Protein 4P4U (pdb70)

Foldseek 3Di:
DADLVQPLLVVLLVVLVVLVLCLQFPGQAAEEEEAPPLCVQLLVCLQQQAHADVAEKEKEFETADPDDQDKWKWKDWDPDIDTAPDRHCHRVVVVVRCVVVHLHDHTYIYMYIYHNNHFRAIHIYADHADDADDDPRPGVSNVSSLVSVCSRLLDPSYQYEYGHELQDDPVPIPSVVSNCVSVVVLARYEYEYEDPVPHDPPCLVVSVCQQVCNPPHHPLGYAYWYGDDPVCVVVVPRSVVRQVVGVVCLCPDPRNVVCVVVLRYGSVSVSVSNSVSSSVSSVVCLVPVLVSLVVSLVVLVVVLCVLPCVVSVVVNVVSVSSSVSSVVSNVSSVPPSD

Nearest PDB structures (foldseek):
  4p4u-assembly1_A-2  TM=1.003E+00  e=1.185E-66  Homo sapiens
  4p4t-assembly1_A-2  TM=9.890E-01  e=1.400E-58  Homo sapiens
  5gtm-assembly1_A  TM=9.794E-01  e=3.851E-42  Homo sapiens
  4p4s-assembly1_A  TM=9.378E-01  e=1.393E-42  Homo sapiens
  4p4s-assembly1_B  TM=7.504E-01  e=2.387E-48  Homo sapiens

Organism: Homo sapiens (NCBI:txid9606)

Solvent-accessible surface area: 16688 Å² total; per-residue (Å²): 111,45,75,104,185,28,0,23,19,2,41,0,4,8,32,0,14,78,46,39,3,18,121,22,6,21,2,2,4,1,0,1,0,0,38,117,87,4,17,17,41,12,2,4,5,12,3,1,29,3,36,8,7,217,112,5,0,15,2,1,29,0,32,89,5,76,93,83,85,119,52,117,3,55,0,32,12,106,134,109,116,47,98,9,88,68,39,94,51,0,53,90,12,1,42,88,0,33,119,55,27,80,101,30,21,78,77,47,1,24,0,33,0,6,4,142,119,5,18,7,0,7,1,1,10,0,10,22,4,20,163,108,35,110,77,154,72,49,99,65,14,12,144,70,9,39,55,0,0,67,83,11,0,110,60,124,19,2,0,1,2,0,2,1,21,10,82,60,64,9,89,101,8,27,0,9,56,2,1,84,115,32,4,87,121,3,64,24,2,0,0,0,7,5,68,2,72,109,17,100,184,70,54,16,90,111,7,8,56,11,0,88,37,124,91,50,120,2,145,34,7,0,5,0,0,29,17,14,31,116,114,27,55,108,99,152,29,61,21,82,81,9,66,89,113,2,99,95,44,0,60,113,28,117,76,0,105,69,0,44,114,81,45,61,1,12,5,65,37,0,12,131,50,0,28,66,22,6,45,70,12,1,51,139,5,44,104,88,0,117,94,38,2,120,119,18,59,101,110,0,46,118,50,14,90,164,72,44,135,115,106,62,54,56,98,80,99,108,13,112,74,55,17,57,82,1,28,93,0,119,156,49,24,87,113,66,94,94

CATH classification: 3.40.50.300

Radius of gyration: 20.65 Å; Cα contacts (8 Å, |Δi|>4): 601; chains: 1; bounding box: 46×50×63 Å

Structure (mmCIF, N/CA/C/O backbone):
data_4P4U
#
_entry.id   4P4U
#
_cell.length_a   46.330
_cell.length_b   77.000
_cell.length_c   205.950
_cell.angle_alpha   90.00
_cell.angle_beta   90.00
_cell.angle_gamma   90.00
#
_symmetry.space_group_name_H-M   'I 21 21 21'
#
loop_
_entity.id
_entity.type
_entity.pdbx_description
1 polymer 'Interferon-induced GTP-binding protein Mx1'
2 non-polymer 'SULFATE ION'
3 water water
#
loop_
_atom_site.group_PDB
_atom_site.id
_atom_site.type_symbol
_atom_site.label_atom_id
_atom_site.label_alt_id
_atom_site.label_comp_id
_atom_site.label_asym_id
_atom_site.label_entity_id
_atom_site.label_seq_id
_atom_site.pdbx_PDB_ins_code
_atom_site.Cartn_x
_atom_site.Cartn_y
_atom_site.Cartn_z
_atom_site.occupancy
_atom_site.B_iso_or_equiv
_atom_site.auth_seq_id
_atom_site.auth_comp_id
_atom_site.auth_asym_id
_atom_site.auth_atom_id
_atom_site.pdbx_PDB_model_num
ATOM 1 N N . GLN A 1 8 ? 12.324 -22.038 88.350 1.00 84.84 44 GLN A N 1
ATOM 2 C CA . GLN A 1 8 ? 12.976 -21.169 87.331 1.00 85.55 44 GLN A CA 1
ATOM 3 C C . GLN A 1 8 ? 12.037 -19.996 86.958 1.00 81.36 44 GLN A C 1
ATOM 4 O O . GLN A 1 8 ? 12.028 -18.970 87.647 1.00 77.24 44 GLN A O 1
ATOM 10 N N . TYR A 1 9 ? 11.254 -20.168 85.888 1.00 79.69 45 TYR A N 1
ATOM 11 C CA . TYR A 1 9 ? 10.204 -19.231 85.464 1.00 75.59 45 TYR A CA 1
ATOM 12 C C . TYR A 1 9 ? 8.882 -19.971 85.319 1.00 73.75 45 TYR A C 1
ATOM 13 O O . TYR A 1 9 ? 8.848 -21.205 85.325 1.00 73.64 45 TYR A O 1
ATOM 22 N N . GLU A 1 10 ? 7.795 -19.218 85.164 1.00 70.57 46 GLU A N 1
ATOM 23 C CA . GLU A 1 10 ? 6.510 -19.823 84.830 1.00 69.38 46 GLU A CA 1
ATOM 24 C C . GLU A 1 10 ? 6.500 -20.117 83.325 1.00 65.89 46 GLU A C 1
ATOM 25 O O . GLU A 1 10 ? 6.406 -19.200 82.499 1.00 61.58 46 GLU A O 1
ATOM 31 N N . GLU A 1 11 ? 6.630 -21.401 82.982 1.00 64.93 47 GLU A N 1
ATOM 32 C CA . GLU A 1 11 ? 6.736 -21.824 81.579 1.00 63.22 47 GLU A CA 1
ATOM 33 C C . GLU A 1 11 ? 5.396 -21.895 80.843 1.00 61.47 47 GLU A C 1
ATOM 34 O O . GLU A 1 11 ? 5.322 -22.403 79.724 1.00 63.01 47 GLU A O 1
ATOM 40 N N . LYS A 1 12 ? 4.342 -21.393 81.481 1.00 58.59 48 LYS A N 1
ATOM 41 C CA . LYS A 1 12 ? 3.068 -21.174 80.807 1.00 56.24 48 LYS A CA 1
ATOM 42 C C . LYS A 1 12 ? 3.049 -19.780 80.190 1.00 51.87 48 LYS A C 1
ATOM 43 O O . LYS A 1 12 ? 2.482 -19.574 79.118 1.00 52.50 48 LYS A O 1
ATOM 49 N N . VAL A 1 13 ? 3.689 -18.829 80.862 1.00 47.26 49 VAL A N 1
ATOM 50 C CA . VAL A 1 13 ? 3.709 -17.442 80.397 1.00 42.82 49 VAL A CA 1
ATOM 51 C C . VAL A 1 13 ? 4.969 -17.113 79.573 1.00 38.89 49 VAL A C 1
ATOM 52 O O . VAL A 1 13 ? 4.869 -16.453 78.543 1.00 38.98 49 VAL A O 1
ATOM 56 N N . ARG A 1 14 ? 6.136 -17.602 79.992 1.00 35.43 50 ARG A N 1
ATOM 57 C CA . ARG A 1 14 ? 7.389 -17.198 79.345 1.00 32.05 50 ARG A CA 1
ATOM 58 C C . ARG A 1 14 ? 7.487 -17.490 77.843 1.00 29.42 50 ARG A C 1
ATOM 59 O O . ARG A 1 14 ? 7.971 -16.651 77.128 1.00 28.19 50 ARG A O 1
ATOM 67 N N . PRO A 1 15 ? 7.071 -18.691 77.374 1.00 29.36 51 PRO A N 1
ATOM 68 C CA . PRO A 1 15 ? 7.423 -19.028 75.986 1.00 28.31 51 PRO A CA 1
ATOM 69 C C . PRO A 1 15 ? 6.986 -18.022 74.919 1.00 25.89 51 PRO A C 1
ATOM 70 O O . PRO A 1 15 ? 7.786 -17.714 74.024 1.00 24.69 51 PRO A O 1
ATOM 74 N N . CYS A 1 16 ? 5.767 -17.494 75.012 1.00 24.87 52 CYS A N 1
ATOM 75 C CA A CYS A 1 16 ? 5.267 -16.473 74.083 0.50 23.75 52 CYS A CA 1
ATOM 76 C CA B CYS A 1 16 ? 5.371 -16.540 73.996 0.50 23.71 52 CYS A CA 1
ATOM 77 C C . CYS A 1 16 ? 6.041 -15.174 74.179 1.00 22.23 52 CYS A C 1
ATOM 78 O O . CYS A 1 16 ? 6.331 -14.515 73.174 1.00 20.58 52 CYS A O 1
ATOM 83 N N . ILE A 1 17 ? 6.324 -14.777 75.427 1.00 21.55 53 ILE A N 1
ATOM 84 C CA . ILE A 1 17 ? 7.049 -13.527 75.657 1.00 20.52 53 ILE A CA 1
ATOM 85 C C . ILE A 1 17 ? 8.471 -13.675 75.135 1.00 20.63 53 ILE A C 1
ATOM 86 O O . ILE A 1 17 ? 8.966 -12.800 74.450 1.00 20.12 53 ILE A O 1
ATOM 91 N N . ASP A 1 18 ? 9.113 -14.798 75.468 1.00 21.77 54 ASP A N 1
ATOM 92 C CA . ASP A 1 18 ? 10.463 -15.086 75.017 1.00 21.68 54 ASP A CA 1
ATOM 93 C C . ASP A 1 18 ? 10.554 -15.135 73.514 1.00 20.85 54 ASP A C 1
ATOM 94 O O . ASP A 1 18 ? 11.531 -14.668 72.962 1.00 20.62 54 ASP A O 1
ATOM 99 N N . LEU A 1 19 ? 9.542 -15.701 72.852 1.00 20.57 55 LEU A N 1
ATOM 100 C CA . LEU A 1 19 ? 9.541 -15.752 71.389 1.00 20.04 55 LEU A CA 1
ATOM 101 C C . LEU A 1 19 ? 9.664 -14.359 70.783 1.00 18.70 55 LEU A C 1
ATOM 102 O O . LEU A 1 19 ? 10.540 -14.123 69.964 1.00 18.35 55 LEU A O 1
ATOM 107 N N . ILE A 1 20 ? 8.789 -13.434 71.181 1.00 17.64 56 ILE A N 1
ATOM 108 C CA . ILE A 1 20 ? 8.850 -12.082 70.628 1.00 16.44 56 ILE A CA 1
ATOM 109 C C . ILE A 1 20 ? 10.167 -11.349 70.996 1.00 16.72 56 ILE A C 1
ATOM 110 O O . ILE A 1 20 ? 10.785 -10.699 70.145 1.00 16.68 56 ILE A O 1
ATOM 115 N N . ASP A 1 21 ? 10.570 -11.431 72.264 1.00 17.34 57 ASP A N 1
ATOM 116 C CA . ASP A 1 21 ? 11.904 -10.972 72.679 1.00 17.94 57 ASP A CA 1
ATOM 117 C C . ASP A 1 21 ? 13.013 -11.489 71.760 1.00 18.70 57 ASP A C 1
ATOM 118 O O . ASP A 1 21 ? 13.870 -10.715 71.343 1.00 18.46 57 ASP A O 1
ATOM 123 N N . SER A 1 22 ? 13.030 -12.797 71.481 1.00 19.75 58 SER A N 1
ATOM 124 C CA A SER A 1 22 ? 14.083 -13.360 70.631 0.50 20.80 58 SER A CA 1
ATOM 125 C CA B SER A 1 22 ? 14.062 -13.385 70.629 0.50 20.78 58 SER A CA 1
ATOM 126 C C . SER A 1 22 ? 13.952 -12.851 69.208 1.00 20.40 58 SER A C 1
ATOM 127 O O . SER A 1 22 ? 14.970 -12.581 68.545 1.00 20.94 58 SER A O 1
ATOM 132 N N . LEU A 1 23 ? 12.720 -12.678 68.740 1.00 19.57 59 LEU A N 1
ATOM 133 C CA . LEU A 1 23 ? 12.562 -12.128 67.387 1.00 19.26 59 LEU A CA 1
ATOM 134 C C . LEU A 1 23 ? 13.082 -10.693 67.328 1.00 18.84 59 LEU A C 1
ATOM 135 O O . LEU A 1 23 ? 13.796 -10.344 66.399 1.00 19.46 59 LEU A O 1
ATOM 140 N N . ARG A 1 24 ? 12.756 -9.882 68.335 1.00 18.40 60 ARG A N 1
ATOM 141 C CA . ARG A 1 24 ? 13.246 -8.516 68.399 1.00 18.69 60 ARG A CA 1
ATOM 142 C C . ARG A 1 24 ? 14.783 -8.534 68.507 1.00 19.61 60 ARG A C 1
ATOM 143 O O . ARG A 1 24 ? 15.461 -7.699 67.905 1.00 20.59 60 ARG A O 1
ATOM 151 N N . ALA A 1 25 ? 15.335 -9.506 69.232 1.00 20.13 61 ALA A N 1
ATOM 152 C CA . ALA A 1 25 ? 16.787 -9.584 69.374 1.00 21.45 61 ALA A CA 1
ATOM 153 C C . ALA A 1 25 ? 17.467 -9.926 68.043 1.00 22.06 61 ALA A C 1
ATOM 154 O O . ALA A 1 25 ? 18.622 -9.601 67.840 1.00 22.48 61 ALA A O 1
ATOM 156 N N . LEU A 1 26 ? 16.732 -10.532 67.114 1.00 22.38 62 LEU A N 1
ATOM 157 C CA . LEU A 1 26 ? 17.284 -10.816 65.783 1.00 23.91 62 LEU A CA 1
ATOM 158 C C . LEU A 1 26 ? 17.488 -9.568 64.929 1.00 24.01 62 LEU A C 1
ATOM 159 O O . LEU A 1 26 ? 18.269 -9.595 63.983 1.00 25.92 62 LEU A O 1
ATOM 164 N N . GLY A 1 27 ? 16.774 -8.494 65.235 1.00 23.33 63 GLY A N 1
ATOM 165 C CA . GLY A 1 27 ? 16.834 -7.286 64.417 1.00 23.36 63 GLY A CA 1
ATOM 166 C C . GLY A 1 27 ? 15.797 -7.231 63.295 1.00 23.51 63 GLY A C 1
ATOM 167 O O . GLY A 1 27 ? 15.884 -6.392 62.398 1.00 23.19 63 GLY A O 1
ATOM 168 N N . VAL A 1 28 ? 14.810 -8.124 63.342 1.00 23.18 64 VAL A N 1
ATOM 169 C CA . VAL A 1 28 ? 13.830 -8.210 62.268 1.00 23.40 64 VAL A CA 1
ATOM 170 C C . VAL A 1 28 ? 12.726 -7.160 62.373 1.00 22.54 64 VAL A C 1
ATOM 171 O O . VAL A 1 28 ? 11.965 -6.997 61.441 1.00 21.76 64 VAL A O 1
ATOM 175 N N . GLU A 1 29 ? 12.642 -6.453 63.500 1.00 22.28 65 GLU A N 1
ATOM 176 C CA . GLU A 1 29 ? 11.489 -5.584 63.711 1.00 22.97 65 GLU A CA 1
ATOM 177 C C . GLU A 1 29 ? 11.354 -4.443 62.687 1.00 24.72 65 GLU A C 1
ATOM 178 O O . GLU A 1 29 ? 10.234 -4.056 62.352 1.00 24.42 65 GLU A O 1
ATOM 184 N N . GLN A 1 30 ? 12.465 -3.933 62.138 1.00 27.45 66 GLN A N 1
ATOM 185 C CA . GLN A 1 30 ? 12.335 -2.856 61.133 1.00 29.33 66 GLN A CA 1
ATOM 186 C C . GLN A 1 30 ? 11.522 -3.332 59.951 1.00 29.32 66 GLN A C 1
ATOM 187 O O . GLN A 1 30 ? 10.894 -2.532 59.252 1.00 30.47 66 GLN A O 1
ATOM 193 N N . ASP A 1 31 ? 11.525 -4.648 59.746 1.00 28.32 67 ASP A N 1
ATOM 194 C CA . ASP A 1 31 ? 10.865 -5.251 58.601 1.00 27.66 67 ASP A CA 1
ATOM 195 C C . ASP A 1 31 ? 9.595 -6.009 58.929 1.00 25.96 67 ASP A C 1
ATOM 196 O O . ASP A 1 31 ? 8.794 -6.248 58.039 1.00 27.68 67 ASP A O 1
ATOM 201 N N . LEU A 1 32 ? 9.419 -6.404 60.187 1.00 23.36 68 LEU A N 1
ATOM 202 C CA . LEU A 1 32 ? 8.338 -7.285 60.577 1.00 21.98 68 LEU A CA 1
ATOM 203 C C . LEU A 1 32 ? 7.737 -6.785 61.885 1.00 20.51 68 LEU A C 1
ATOM 204 O O . LEU A 1 32 ? 8.444 -6.751 62.892 1.00 19.78 68 LEU A O 1
ATOM 209 N N . ALA A 1 33 ? 6.451 -6.405 61.879 1.00 19.22 69 ALA A N 1
ATOM 210 C CA . ALA A 1 33 ? 5.804 -5.940 63.105 1.00 18.54 69 ALA A CA 1
ATOM 211 C C . ALA A 1 33 ? 5.791 -7.043 64.177 1.00 18.15 69 ALA A C 1
ATOM 212 O O . ALA A 1 33 ? 5.467 -8.194 63.870 1.00 18.92 69 ALA A O 1
ATOM 214 N N . LEU A 1 34 ? 6.133 -6.690 65.418 1.00 17.11 70 LEU A N 1
ATOM 215 C CA . LEU A 1 34 ? 6.154 -7.645 66.522 1.00 16.78 70 LEU A CA 1
ATOM 216 C C . LEU A 1 34 ? 5.292 -7.127 67.655 1.00 16.28 70 LEU A C 1
ATOM 217 O O . LEU A 1 34 ? 5.325 -5.932 67.940 1.00 15.83 70 LEU A O 1
ATOM 222 N N . PRO A 1 35 ? 4.554 -8.028 68.333 1.00 16.76 71 PRO A N 1
ATOM 223 C CA . PRO A 1 35 ? 3.787 -7.569 69.497 1.00 16.79 71 PRO A CA 1
ATOM 224 C C . PRO A 1 35 ? 4.680 -6.716 70.392 1.00 16.46 71 PRO A C 1
ATOM 225 O O . PRO A 1 35 ? 5.827 -7.105 70.671 1.00 16.32 71 PRO A O 1
ATOM 229 N N . ALA A 1 36 ? 4.144 -5.561 70.807 1.00 16.28 72 ALA A N 1
ATOM 230 C CA . ALA A 1 36 ? 4.848 -4.595 71.663 1.00 15.85 72 ALA A CA 1
ATOM 231 C C . ALA A 1 36 ? 3.855 -3.820 72.522 1.00 15.74 72 ALA A C 1
ATOM 232 O O . ALA A 1 36 ? 2.728 -3.544 72.090 1.00 16.18 72 ALA A O 1
ATOM 234 N N . ILE A 1 37 ? 4.291 -3.470 73.732 1.00 15.29 73 ILE A N 1
ATOM 235 C CA . ILE A 1 37 ? 3.660 -2.413 74.509 1.00 14.86 73 ILE A CA 1
ATOM 236 C C . ILE A 1 37 ? 4.700 -1.270 74.560 1.00 14.80 73 ILE A C 1
ATOM 237 O O . ILE A 1 37 ? 5.776 -1.414 75.195 1.00 14.76 73 ILE A O 1
ATOM 242 N N . ALA A 1 38 ? 4.370 -0.164 73.898 1.00 14.42 74 ALA A N 1
ATOM 243 C CA . ALA A 1 38 ? 5.219 1.034 73.824 1.00 14.48 74 ALA A CA 1
ATOM 244 C C . ALA A 1 38 ? 4.732 2.015 74.870 1.00 14.73 74 ALA A C 1
ATOM 245 O O . ALA A 1 38 ? 3.537 2.328 74.892 1.00 14.69 74 ALA A O 1
ATOM 247 N N . VAL A 1 39 ? 5.654 2.512 75.709 1.00 14.97 75 VAL A N 1
ATOM 248 C CA . VAL A 1 39 ? 5.308 3.436 76.778 1.00 14.48 75 VAL A CA 1
ATOM 249 C C . VAL A 1 39 ? 5.578 4.843 76.281 1.00 14.72 75 VAL A C 1
ATOM 250 O O . VAL A 1 39 ? 6.716 5.198 75.952 1.00 14.38 75 VAL A O 1
ATOM 254 N N . ILE A 1 40 ? 4.530 5.660 76.240 1.00 14.69 76 ILE A N 1
ATOM 255 C CA . ILE A 1 40 ? 4.694 7.003 75.737 1.00 15.55 76 ILE A CA 1
ATOM 256 C C . ILE A 1 40 ? 4.060 8.008 76.679 1.00 16.12 76 ILE A C 1
ATOM 257 O O . ILE A 1 40 ? 3.105 7.697 77.404 1.00 16.44 76 ILE A O 1
ATOM 262 N N . GLY A 1 41 ? 4.605 9.211 76.683 1.00 16.84 77 GLY A N 1
ATOM 263 C CA . GLY A 1 41 ? 4.071 10.280 77.511 1.00 17.10 77 GLY A CA 1
ATOM 264 C C . GLY A 1 41 ? 4.685 11.592 77.124 1.00 17.83 77 GLY A C 1
ATOM 265 O O . GLY A 1 41 ? 5.767 11.623 76.549 1.00 18.58 77 GLY A O 1
ATOM 266 N N . ASP A 1 42 ? 4.007 12.683 77.453 1.00 18.46 78 ASP A N 1
ATOM 267 C CA . ASP A 1 42 ? 4.592 13.997 77.298 1.00 19.67 78 ASP A CA 1
ATOM 268 C C . ASP A 1 42 ? 5.725 14.110 78.321 1.00 20.08 78 ASP A C 1
ATOM 269 O O . ASP A 1 42 ? 5.745 13.383 79.290 1.00 19.35 78 ASP A O 1
ATOM 274 N N . GLN A 1 43 ? 6.688 14.990 78.084 1.00 21.49 79 GLN A N 1
ATOM 275 C CA . GLN A 1 43 ? 7.772 15.209 79.030 1.00 23.04 79 GLN A CA 1
ATOM 276 C C . GLN A 1 43 ? 7.222 15.477 80.437 1.00 22.75 79 GLN A C 1
ATOM 277 O O . GLN A 1 43 ? 6.219 16.197 80.598 1.00 22.46 79 GLN A O 1
ATOM 283 N N . SER A 1 44 ? 7.886 14.901 81.444 1.00 22.39 80 SER A N 1
ATOM 284 C CA . SER A 1 44 ? 7.519 15.038 82.849 1.00 22.76 80 SER A CA 1
ATOM 285 C C . SER A 1 44 ? 6.203 14.345 83.181 1.00 21.75 80 SER A C 1
ATOM 286 O O . SER A 1 44 ? 5.522 14.739 84.123 1.00 22.36 80 SER A O 1
ATOM 289 N N . SER A 1 45 ? 5.869 13.288 82.436 1.00 20.31 81 SER A N 1
ATOM 290 C CA . SER A 1 45 ? 4.645 12.525 82.704 1.00 19.64 81 SER A CA 1
ATOM 291 C C . SER A 1 45 ? 4.716 11.670 83.981 1.00 19.06 81 SER A C 1
ATOM 292 O O . SER A 1 45 ? 3.676 11.240 84.492 1.00 18.67 81 SER A O 1
ATOM 295 N N . GLY A 1 46 ? 5.942 11.418 84.446 1.00 19.21 82 GLY A N 1
ATOM 296 C CA . GLY A 1 46 ? 6.223 10.470 85.518 1.00 18.95 82 GLY A CA 1
ATOM 297 C C . GLY A 1 46 ? 6.364 9.031 85.023 1.00 18.40 82 GLY A C 1
ATOM 298 O O . GLY A 1 46 ? 6.436 8.105 85.811 1.00 17.66 82 GLY A O 1
ATOM 299 N N . LYS A 1 47 ? 6.428 8.810 83.710 1.00 17.58 83 LYS A N 1
ATOM 300 C CA . LYS A 1 47 ? 6.576 7.418 83.266 1.00 17.26 83 LYS A CA 1
ATOM 301 C C . LYS A 1 47 ? 7.876 6.777 83.691 1.00 17.35 83 LYS A C 1
ATOM 302 O O . LYS A 1 47 ? 7.904 5.584 83.876 1.00 17.18 83 LYS A O 1
ATOM 308 N N . SER A 1 48 ? 8.956 7.544 83.812 1.00 18.00 84 SER A N 1
ATOM 309 C CA . SER A 1 48 ? 10.191 6.932 84.272 1.00 19.63 84 SER A CA 1
ATOM 310 C C . SER A 1 48 ? 10.024 6.320 85.699 1.00 19.11 84 SER A C 1
ATOM 311 O O . SER A 1 48 ? 10.499 5.205 85.975 1.00 19.23 84 SER A O 1
ATOM 314 N N . SER A 1 49 ? 9.321 7.034 86.572 1.00 19.01 85 SER A N 1
ATOM 315 C CA A SER A 1 49 ? 9.070 6.517 87.915 0.50 19.45 85 SER A CA 1
ATOM 316 C CA B SER A 1 49 ? 9.005 6.552 87.924 0.50 19.63 85 SER A CA 1
ATOM 317 C C . SER A 1 49 ? 8.182 5.258 87.872 1.00 19.06 85 SER A C 1
ATOM 318 O O . SER A 1 49 ? 8.411 4.302 88.636 1.00 19.76 85 SER A O 1
ATOM 323 N N . VAL A 1 50 ? 7.224 5.218 86.950 1.00 18.38 86 VAL A N 1
ATOM 324 C CA . VAL A 1 50 ? 6.429 4.009 86.734 1.00 18.27 86 VAL A CA 1
ATOM 325 C C . VAL A 1 50 ? 7.306 2.816 86.302 1.00 18.34 86 VAL A C 1
ATOM 326 O O . VAL A 1 50 ? 7.131 1.704 86.776 1.00 18.53 86 VAL A O 1
ATOM 330 N N . LEU A 1 51 ? 8.250 3.064 85.393 1.00 18.43 87 LEU A N 1
ATOM 331 C CA . LEU A 1 51 ? 9.183 2.032 84.956 1.00 18.97 87 LEU A CA 1
ATOM 332 C C . LEU A 1 51 ? 10.072 1.562 86.081 1.00 19.27 87 LEU A C 1
ATOM 333 O O . LEU A 1 51 ? 10.348 0.384 86.180 1.00 19.83 87 LEU A O 1
ATOM 338 N N . GLU A 1 52 ? 10.546 2.481 86.916 1.00 19.58 88 GLU A N 1
ATOM 339 C CA . GLU A 1 52 ? 11.319 2.066 88.106 1.00 20.39 88 GLU A CA 1
ATOM 340 C C . GLU A 1 52 ? 10.481 1.186 89.041 1.00 20.31 88 GLU A C 1
ATOM 341 O O . GLU A 1 52 ? 10.958 0.162 89.561 1.00 20.62 88 GLU A O 1
ATOM 347 N N . ALA A 1 53 ? 9.223 1.573 89.232 1.00 19.43 89 ALA A N 1
ATOM 348 C CA . ALA A 1 53 ? 8.344 0.838 90.154 1.00 19.66 89 ALA A CA 1
ATOM 349 C C . ALA A 1 53 ? 8.082 -0.580 89.639 1.00 19.10 89 ALA A C 1
ATOM 350 O O . ALA A 1 53 ? 8.152 -1.547 90.397 1.00 19.38 89 ALA A O 1
ATOM 352 N N . LEU A 1 54 ? 7.814 -0.702 88.339 1.00 17.90 90 LEU A N 1
ATOM 353 C CA . LEU A 1 54 ? 7.574 -2.011 87.716 1.00 17.73 90 LEU A CA 1
ATOM 354 C C . LEU A 1 54 ? 8.797 -2.904 87.722 1.00 18.46 90 LEU A C 1
ATOM 355 O O . LEU A 1 54 ? 8.658 -4.101 87.946 1.00 19.25 90 LEU A O 1
ATOM 360 N N . SER A 1 55 ? 9.986 -2.320 87.500 1.00 18.21 91 SER A N 1
ATOM 361 C CA . SER A 1 55 ? 11.241 -3.068 87.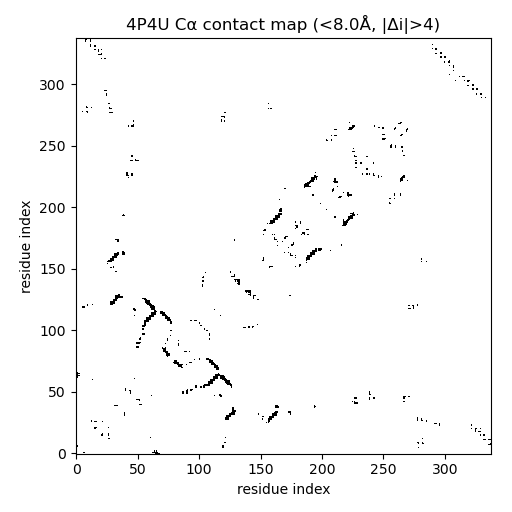395 1.00 18.98 91 SER A CA 1
ATOM 362 C C . SER A 1 55 ? 11.888 -3.235 88.757 1.00 20.47 91 SER A C 1
ATOM 363 O O . SER A 1 55 ? 12.775 -4.085 88.929 1.00 21.43 91 SER A O 1
ATOM 366 N N . GLY A 1 56 ? 11.462 -2.402 89.707 1.00 20.67 92 GLY A N 1
ATOM 367 C CA . GLY A 1 56 ? 11.986 -2.432 91.082 1.00 22.34 92 GLY A CA 1
ATOM 368 C C . GLY A 1 56 ? 13.392 -1.846 91.195 1.00 23.32 92 GLY A C 1
ATOM 369 O O . GLY A 1 56 ? 14.001 -1.950 92.221 1.00 24.26 92 GLY A O 1
ATOM 370 N N . VAL A 1 57 ? 13.913 -1.220 90.137 1.00 22.96 93 VAL A N 1
ATOM 371 C CA . VAL A 1 57 ? 15.250 -0.621 90.212 1.00 24.08 93 VAL A CA 1
ATOM 372 C C . VAL A 1 57 ? 15.223 0.853 89.793 1.00 24.04 93 VAL A C 1
ATOM 373 O O . VAL A 1 57 ? 14.357 1.278 89.023 1.00 23.19 93 VAL A O 1
ATOM 377 N N . ALA A 1 58 ? 16.187 1.629 90.271 1.00 25.42 94 ALA A N 1
ATOM 378 C CA . ALA A 1 58 ? 16.312 3.018 89.839 1.00 26.12 94 ALA A CA 1
ATOM 379 C C . ALA A 1 58 ? 16.842 3.101 88.392 1.00 26.46 94 ALA A C 1
ATOM 380 O O . ALA A 1 58 ? 17.720 2.331 87.998 1.00 26.66 94 ALA A O 1
ATOM 382 N N . LEU A 1 59 ? 16.292 4.033 87.622 1.00 26.62 95 LEU A N 1
ATOM 383 C CA . LEU A 1 59 ? 16.640 4.225 86.204 1.00 28.29 95 LEU A CA 1
ATOM 384 C C . LEU A 1 59 ? 16.986 5.692 85.957 1.00 32.31 95 LEU A C 1
ATOM 385 O O . LEU A 1 59 ? 16.608 6.559 86.746 1.00 31.84 95 LEU A O 1
ATOM 390 N N . PRO A 1 60 ? 17.724 5.982 84.868 1.00 37.31 96 PRO A N 1
ATOM 391 C CA . PRO A 1 60 ? 17.847 7.376 84.425 1.00 42.16 96 PRO A CA 1
ATOM 392 C C . PRO A 1 60 ? 16.483 7.880 83.904 1.00 45.00 96 PRO A C 1
ATOM 393 O O . PRO A 1 60 ? 15.801 7.118 83.209 1.00 45.00 96 PRO A O 1
ATOM 397 N N . ARG A 1 61 ? 16.054 9.118 84.195 1.00 49.04 97 ARG A N 1
ATOM 398 C CA . ARG A 1 61 ? 16.758 10.162 84.945 1.00 53.55 97 ARG A CA 1
ATOM 399 C C . ARG A 1 61 ? 15.965 11.463 84.789 1.00 56.24 97 ARG A C 1
ATOM 400 O O . ARG A 1 61 ? 16.279 12.300 83.928 1.00 57.86 97 ARG A O 1
ATOM 408 N N . ARG A 1 68 ? 18.112 10.708 73.797 1.00 41.17 104 ARG A N 1
ATOM 409 C CA . ARG A 1 68 ? 17.507 9.491 74.303 1.00 42.13 104 ARG A CA 1
ATOM 410 C C . ARG A 1 68 ? 17.075 8.480 73.215 1.00 39.56 104 ARG A C 1
ATOM 411 O O . ARG A 1 68 ? 17.171 8.756 71.989 1.00 40.02 104 ARG A O 1
ATOM 419 N N . CYS A 1 69 ? 16.633 7.300 73.673 1.00 33.74 105 CYS A N 1
ATOM 420 C CA . CYS A 1 69 ? 16.402 6.173 72.788 1.00 29.88 105 CYS A CA 1
ATOM 421 C C . CYS A 1 69 ? 15.585 5.079 73.448 1.00 25.71 105 CYS A C 1
ATOM 422 O O . CYS A 1 69 ? 15.482 5.033 74.683 1.00 25.00 105 CYS A O 1
ATOM 425 N N . PRO A 1 70 ? 15.035 4.174 72.627 1.00 22.53 106 PRO A N 1
ATOM 426 C CA . PRO A 1 70 ? 14.177 3.109 73.106 1.00 20.86 106 PRO A CA 1
ATOM 427 C C . PRO A 1 70 ? 14.865 2.206 74.117 1.00 20.35 106 PRO A C 1
ATOM 428 O O . PRO A 1 70 ? 15.968 1.719 73.849 1.00 20.78 106 PRO A O 1
ATOM 432 N N . LEU A 1 71 ? 14.197 2.000 75.253 1.00 19.46 107 LEU A N 1
ATOM 433 C CA . LEU A 1 71 ? 14.651 1.074 76.274 1.00 19.29 107 LEU A CA 1
ATOM 434 C C . LEU A 1 71 ? 13.704 -0.108 76.244 1.00 18.30 107 LEU A C 1
ATOM 435 O O . LEU A 1 71 ? 12.508 0.049 76.533 1.00 17.77 107 LEU A O 1
ATOM 440 N N . VAL A 1 72 ? 14.225 -1.270 75.862 1.00 18.49 108 VAL A N 1
ATOM 441 C CA . VAL A 1 72 ? 13.471 -2.525 75.918 1.00 18.40 108 VAL A CA 1
ATOM 442 C C . VAL A 1 72 ? 13.655 -3.090 77.321 1.00 19.44 108 VAL A C 1
ATOM 443 O O . VAL A 1 72 ? 14.755 -3.508 77.709 1.00 20.93 108 VAL A O 1
ATOM 447 N N . LEU A 1 73 ? 12.592 -3.064 78.108 1.00 19.30 109 LEU A N 1
ATOM 448 C CA . LEU A 1 73 ? 12.678 -3.565 79.452 1.00 19.79 109 LEU A CA 1
ATOM 449 C C . LEU A 1 73 ? 12.089 -4.978 79.472 1.00 19.79 109 LEU A C 1
ATOM 450 O O . LEU A 1 73 ? 10.873 -5.130 79.328 1.00 19.34 109 LEU A O 1
ATOM 455 N N . LYS A 1 74 ? 12.964 -5.989 79.581 1.00 20.67 110 LYS A N 1
ATOM 456 C CA . LYS A 1 74 ? 12.560 -7.415 79.627 1.00 21.78 110 LYS A CA 1
ATOM 457 C C . LYS A 1 74 ? 12.561 -7.843 81.088 1.00 21.64 110 LYS A C 1
ATOM 458 O O . LYS A 1 74 ? 13.623 -8.047 81.661 1.00 21.98 110 LYS A O 1
ATOM 464 N N . LEU A 1 75 ? 11.386 -7.964 81.689 1.00 21.18 111 LEU A N 1
ATOM 465 C CA . LEU A 1 75 ? 11.298 -8.354 83.085 1.00 22.07 111 LEU A CA 1
ATOM 466 C C . LEU A 1 75 ? 10.862 -9.815 83.182 1.00 23.54 111 LEU A C 1
ATOM 467 O O . LEU A 1 75 ? 9.931 -10.236 82.489 1.00 23.07 111 LEU A O 1
ATOM 472 N N . LYS A 1 76 ? 11.524 -10.564 84.051 1.00 25.44 112 LYS A N 1
ATOM 473 C CA . LYS A 1 76 ? 11.325 -12.001 84.190 1.00 27.66 112 LYS A CA 1
ATOM 474 C C . LYS A 1 76 ? 11.107 -12.374 85.655 1.00 29.70 112 LYS A C 1
ATOM 475 O O . LYS A 1 76 ? 12.030 -12.252 86.469 1.00 30.19 112 LYS A O 1
ATOM 481 N N . LYS A 1 77 ? 9.902 -12.839 85.978 1.00 30.78 113 LYS A N 1
ATOM 482 C CA . LYS A 1 77 ? 9.539 -13.230 87.351 1.00 34.30 113 LYS A CA 1
ATOM 483 C C . LYS A 1 77 ? 10.225 -14.531 87.802 1.00 37.07 113 LYS A C 1
ATOM 484 O O . LYS A 1 77 ? 9.941 -15.613 87.288 1.00 37.51 113 LYS A O 1
ATOM 490 N N . LEU A 1 78 ? 11.121 -14.419 88.776 1.00 40.22 114 LEU A N 1
ATOM 491 C CA . LEU A 1 78 ? 11.720 -15.606 89.392 1.00 44.69 114 LEU A CA 1
ATOM 492 C C . LEU A 1 78 ? 10.781 -16.241 90.410 1.00 47.90 114 LEU A C 1
ATOM 493 O O . LEU A 1 78 ? 10.286 -15.575 91.327 1.00 47.57 114 LEU A O 1
ATOM 498 N N . VAL A 1 79 ? 10.548 -17.536 90.226 1.00 52.40 115 VAL A N 1
ATOM 499 C CA . VAL A 1 79 ? 9.716 -18.326 91.135 1.00 58.58 115 VAL A CA 1
ATOM 500 C C . VAL A 1 79 ? 10.592 -19.348 91.882 1.00 64.91 115 VAL A C 1
ATOM 501 O O . VAL A 1 79 ? 10.139 -20.432 92.259 1.00 67.32 115 VAL A O 1
ATOM 505 N N . ASN A 1 80 ? 11.854 -18.985 92.104 1.00 69.71 116 ASN A N 1
ATOM 506 C CA . ASN A 1 80 ? 12.870 -19.985 92.392 1.00 75.81 116 ASN A CA 1
ATOM 507 C C . ASN A 1 80 ? 14.087 -19.485 93.168 1.00 80.62 116 ASN A C 1
ATOM 508 O O . ASN A 1 80 ? 14.144 -19.612 94.398 1.00 82.88 116 ASN A O 1
ATOM 513 N N . GLU A 1 81 ? 15.052 -18.924 92.437 1.00 82.80 117 GLU A N 1
ATOM 514 C CA . GLU A 1 81 ? 16.402 -18.668 92.959 1.00 85.94 117 GLU A CA 1
ATOM 515 C C . GLU A 1 81 ? 16.443 -17.661 94.104 1.00 85.21 117 GLU A C 1
ATOM 516 O O . GLU A 1 81 ? 17.235 -17.819 95.044 1.00 86.78 117 GLU A O 1
ATOM 522 N N . ASP A 1 82 ? 15.580 -16.643 94.017 1.00 81.53 118 ASP A N 1
ATOM 523 C CA . ASP A 1 82 ? 15.605 -15.477 94.912 1.00 78.15 118 ASP A CA 1
ATOM 524 C C . ASP A 1 82 ? 16.725 -14.505 94.512 1.00 73.55 118 ASP A C 1
ATOM 525 O O . ASP A 1 82 ? 16.782 -13.368 95.001 1.00 74.14 118 ASP A O 1
ATOM 530 N N . LYS A 1 83 ? 17.603 -14.961 93.617 1.00 66.24 119 LYS A N 1
ATOM 531 C CA . LYS A 1 83 ? 18.856 -14.276 93.330 1.00 60.34 119 LYS A CA 1
ATOM 532 C C . LYS A 1 83 ? 18.712 -13.307 92.148 1.00 53.05 119 LYS A C 1
ATOM 533 O O . LYS A 1 83 ? 18.781 -13.715 90.986 1.00 52.50 119 LYS A O 1
ATOM 539 N N . TRP A 1 84 ? 18.503 -12.029 92.469 1.00 47.28 120 TRP A N 1
ATOM 540 C CA . TRP A 1 84 ? 18.396 -10.952 91.481 1.00 42.44 120 TRP A CA 1
ATOM 541 C C . TRP A 1 84 ? 19.493 -11.059 90.412 1.00 42.03 120 TRP A C 1
ATOM 542 O O . TRP A 1 84 ? 20.657 -11.279 90.734 1.00 42.23 120 TRP A O 1
ATOM 553 N N . ARG A 1 85 ? 19.102 -10.922 89.146 1.00 39.96 121 ARG A N 1
ATOM 554 C CA . ARG A 1 85 ? 20.028 -10.927 88.007 1.00 40.45 121 ARG A CA 1
ATOM 555 C C . ARG A 1 85 ? 19.698 -9.779 87.052 1.00 37.05 121 ARG A C 1
ATOM 556 O O . ARG A 1 85 ? 18.520 -9.440 86.879 1.00 34.41 121 ARG A O 1
ATOM 564 N N . GLY A 1 86 ? 20.727 -9.187 86.446 1.00 35.83 122 GLY A N 1
ATOM 565 C CA . GLY A 1 86 ? 20.532 -8.082 85.504 1.00 34.58 122 GLY A CA 1
ATOM 566 C C . GLY A 1 86 ? 21.505 -8.119 84.342 1.00 34.79 122 GLY A C 1
ATOM 567 O O . GLY A 1 86 ? 22.655 -8.556 84.488 1.00 36.05 122 GLY A O 1
ATOM 568 N N . LYS A 1 87 ? 21.053 -7.652 83.185 1.00 33.11 123 LYS A N 1
ATOM 569 C CA . LYS A 1 87 ? 21.885 -7.636 81.988 1.00 33.88 123 LYS A CA 1
ATOM 570 C C . LYS A 1 87 ? 21.475 -6.474 81.073 1.00 31.82 123 LYS A C 1
ATOM 571 O O . LYS A 1 87 ? 20.278 -6.228 80.872 1.00 29.13 123 LYS A O 1
ATOM 577 N N . VAL A 1 88 ? 22.471 -5.756 80.547 1.00 31.46 124 VAL A N 1
ATOM 578 C CA . VAL A 1 88 ? 22.230 -4.679 79.592 1.00 30.33 124 VAL A CA 1
ATOM 579 C C . VAL A 1 88 ? 22.987 -4.941 78.289 1.00 30.50 124 VAL A C 1
ATOM 580 O O . VAL A 1 88 ? 24.198 -5.194 78.305 1.00 31.62 124 VAL A O 1
ATOM 584 N N . SER A 1 89 ? 22.257 -4.852 77.178 1.00 28.94 125 SER A N 1
ATOM 585 C CA . SER A 1 89 ? 22.769 -5.148 75.842 1.00 29.69 125 SER A CA 1
ATOM 586 C C . SER A 1 89 ? 22.483 -3.986 74.898 1.00 28.42 125 SER A C 1
ATOM 587 O O . SER A 1 89 ? 21.390 -3.406 74.898 1.00 26.82 125 SER A O 1
ATOM 590 N N . TYR A 1 90 ? 23.477 -3.640 74.104 1.00 29.61 126 TYR A N 1
ATOM 591 C CA . TYR A 1 90 ? 23.374 -2.552 73.151 1.00 30.14 126 TYR A CA 1
ATOM 592 C C . TYR A 1 90 ? 24.484 -2.736 72.156 1.00 32.73 126 TYR A C 1
ATOM 593 O O . TYR A 1 90 ? 25.627 -3.029 72.540 1.00 34.41 126 TYR A O 1
ATOM 602 N N . GLN A 1 91 ? 24.152 -2.567 70.879 1.00 34.37 127 GLN A N 1
ATOM 603 C CA . GLN A 1 91 ? 25.117 -2.799 69.808 1.00 36.43 127 GLN A CA 1
ATOM 604 C C . GLN A 1 91 ? 25.771 -4.161 69.990 1.00 37.50 127 GLN A C 1
ATOM 605 O O . GLN A 1 91 ? 25.082 -5.170 70.085 1.00 36.57 127 GLN A O 1
ATOM 611 N N . ASP A 1 92 ? 27.096 -4.191 70.055 1.00 41.50 128 ASP A N 1
ATOM 612 C CA . ASP A 1 92 ? 27.816 -5.434 70.251 1.00 43.50 128 ASP A CA 1
ATOM 613 C C . ASP A 1 92 ? 28.198 -5.663 71.717 1.00 44.57 128 ASP A C 1
ATOM 614 O O . ASP A 1 92 ? 28.988 -6.554 72.023 1.00 46.96 128 ASP A O 1
ATOM 619 N N . TYR A 1 93 ? 27.651 -4.858 72.623 1.00 42.84 129 TYR A N 1
ATOM 620 C CA . TYR A 1 93 ? 27.985 -4.998 74.047 1.00 42.60 129 TYR A CA 1
ATOM 621 C C . TYR A 1 93 ? 26.950 -5.853 74.756 1.00 40.64 129 TYR A C 1
ATOM 622 O O . TYR A 1 93 ? 25.781 -5.895 74.376 1.00 37.99 129 TYR A O 1
ATOM 631 N N . GLU A 1 94 ? 27.409 -6.551 75.784 1.00 41.42 130 GLU A N 1
ATOM 632 C CA . GLU A 1 94 ? 26.540 -7.259 76.695 1.00 41.51 130 GLU A CA 1
ATOM 633 C C . GLU A 1 94 ? 27.191 -7.217 78.079 1.00 42.14 130 GLU A C 1
ATOM 634 O O . GLU A 1 94 ? 28.261 -7.788 78.290 1.00 43.60 130 GLU A O 1
ATOM 640 N N . ILE A 1 95 ? 26.556 -6.508 79.001 1.00 39.79 131 ILE A N 1
ATOM 641 C CA . ILE A 1 95 ? 27.085 -6.346 80.341 1.00 40.74 131 ILE A CA 1
ATOM 642 C C . ILE A 1 95 ? 26.201 -7.007 81.404 1.00 40.27 131 ILE A C 1
ATOM 643 O O . ILE A 1 95 ? 24.995 -6.741 81.491 1.00 36.21 131 ILE A O 1
ATOM 648 N N . GLU A 1 96 ? 26.824 -7.862 82.211 1.00 42.06 132 GLU A N 1
ATOM 649 C CA . GLU A 1 96 ? 26.188 -8.401 83.408 1.00 43.46 132 GLU A CA 1
ATOM 650 C C . GLU A 1 96 ? 26.210 -7.342 84.496 1.00 42.96 132 GLU A C 1
ATOM 651 O O . GLU A 1 96 ? 27.259 -6.775 84.802 1.00 43.83 132 GLU A O 1
ATOM 657 N N . ILE A 1 97 ? 25.045 -7.076 85.071 1.00 41.11 133 ILE A N 1
ATOM 658 C CA . ILE A 1 97 ? 24.910 -6.077 86.127 1.00 41.39 133 ILE A CA 1
ATOM 659 C C . ILE A 1 97 ? 25.053 -6.790 87.470 1.00 43.75 133 ILE A C 1
ATOM 660 O O . ILE A 1 97 ? 24.359 -7.771 87.718 1.00 43.78 133 ILE A O 1
ATOM 665 N N . SER A 1 98 ? 25.962 -6.305 88.320 1.00 46.40 134 SER A N 1
ATOM 666 C CA . SER A 1 98 ? 26.185 -6.884 89.653 1.00 48.86 134 SER A CA 1
ATOM 667 C C . SER A 1 98 ? 24.893 -7.027 90.464 1.00 48.12 134 SER A C 1
ATOM 668 O O . SER A 1 98 ? 24.492 -8.137 90.833 1.00 49.78 134 SER A O 1
ATOM 671 N N . ASP A 1 99 ? 24.253 -5.890 90.730 1.00 45.11 135 ASP A N 1
ATOM 672 C CA . ASP A 1 99 ? 23.078 -5.825 91.584 1.00 42.86 135 ASP A CA 1
ATOM 673 C C . ASP A 1 99 ? 22.219 -4.641 91.177 1.00 39.56 135 ASP A C 1
ATOM 674 O O . ASP A 1 99 ? 22.630 -3.817 90.340 1.00 37.76 135 ASP A O 1
ATOM 679 N N . ALA A 1 100 ? 21.029 -4.580 91.770 1.00 36.91 136 ALA A N 1
ATOM 680 C CA . ALA A 1 100 ? 19.990 -3.625 91.404 1.00 34.71 136 ALA A CA 1
ATOM 681 C C . ALA A 1 100 ? 20.478 -2.178 91.337 1.00 33.94 136 ALA A C 1
ATOM 682 O O . ALA A 1 100 ? 20.059 -1.429 90.460 1.00 32.77 136 ALA A O 1
ATOM 684 N N . SER A 1 101 ? 21.351 -1.803 92.270 1.00 34.95 137 SER A N 1
ATOM 685 C CA . SER A 1 101 ? 21.823 -0.428 92.412 1.00 34.62 137 SER A CA 1
ATOM 686 C C . SER A 1 101 ? 22.718 0.027 91.254 1.00 34.08 137 SER A C 1
ATOM 687 O O . SER A 1 101 ? 23.005 1.212 91.130 1.00 33.78 137 SER A O 1
ATOM 690 N N . GLU A 1 102 ? 23.147 -0.923 90.424 1.00 33.67 138 GLU A N 1
ATOM 691 C CA . GLU A 1 102 ? 24.116 -0.681 89.344 1.00 33.52 138 GLU A CA 1
ATOM 692 C C . GLU A 1 102 ? 23.447 -0.422 88.003 1.00 30.87 138 GLU A C 1
ATOM 693 O O . GLU A 1 102 ? 24.114 -0.040 87.039 1.00 30.27 138 GLU A O 1
ATOM 699 N N . VAL A 1 103 ? 22.138 -0.651 87.949 1.00 28.87 139 VAL A N 1
ATOM 700 C CA . VAL A 1 103 ? 21.365 -0.565 86.702 1.00 26.94 139 VAL A CA 1
ATOM 701 C C . VAL A 1 103 ? 21.418 0.853 86.110 1.00 26.65 139 VAL A C 1
ATOM 702 O O . VAL A 1 103 ? 21.705 1.038 84.915 1.00 25.78 139 VAL A O 1
ATOM 706 N N . GLU A 1 104 ? 21.137 1.842 86.952 1.00 27.20 140 GLU A N 1
ATOM 707 C CA . GLU A 1 104 ? 21.088 3.230 86.526 1.00 27.72 140 GLU A CA 1
ATOM 708 C C . GLU A 1 104 ? 22.421 3.644 85.867 1.00 28.16 140 GLU A C 1
ATOM 709 O O . GLU A 1 104 ? 22.419 4.235 84.782 1.00 27.43 140 GLU A O 1
ATOM 715 N N . LYS A 1 105 ? 23.535 3.298 86.520 1.00 29.00 141 LYS A N 1
ATOM 716 C CA . LYS A 1 105 ? 24.885 3.540 85.981 1.00 30.26 141 LYS A CA 1
ATOM 717 C C . LYS A 1 105 ? 25.046 2.855 84.61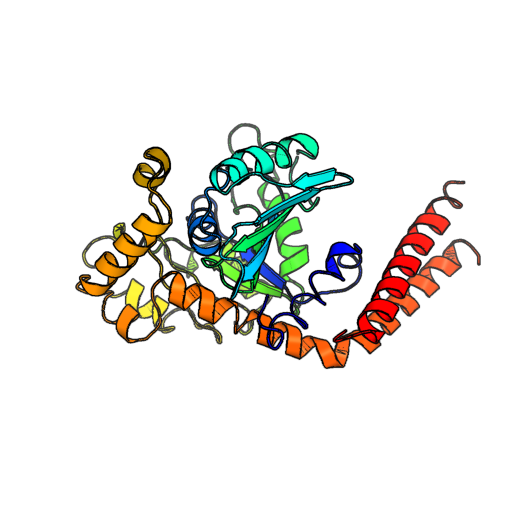5 1.00 29.12 141 LYS A C 1
ATOM 718 O O . LYS A 1 105 ? 25.509 3.494 83.660 1.00 28.83 141 LYS A O 1
ATOM 724 N N . GLU A 1 106 ? 24.624 1.586 84.521 1.00 27.85 142 GLU A N 1
ATOM 725 C CA . GLU A 1 106 ? 24.785 0.816 83.285 1.00 27.20 142 GLU A CA 1
ATOM 726 C C . GLU A 1 106 ? 23.956 1.359 82.128 1.00 25.62 142 GLU A C 1
ATOM 727 O O . GLU A 1 106 ? 24.384 1.287 80.976 1.00 25.53 142 GLU A O 1
ATOM 733 N N . ILE A 1 107 ? 22.788 1.910 82.435 1.00 24.47 143 ILE A N 1
ATOM 734 C CA . ILE A 1 107 ? 21.908 2.471 81.399 1.00 23.44 143 ILE A CA 1
ATOM 735 C C . ILE A 1 107 ? 22.500 3.783 80.906 1.00 24.01 143 ILE A C 1
ATOM 736 O O . ILE A 1 107 ? 22.601 3.993 79.695 1.00 23.85 143 ILE A O 1
ATOM 741 N N . ASN A 1 108 ? 22.887 4.647 81.836 1.00 24.89 144 ASN A N 1
ATOM 742 C CA . ASN A 1 108 ? 23.624 5.876 81.475 1.00 26.15 144 ASN A CA 1
ATOM 743 C C . ASN A 1 108 ? 24.840 5.578 80.610 1.00 27.03 144 ASN A C 1
ATOM 744 O O . ASN A 1 108 ? 25.095 6.294 79.628 1.00 27.51 144 ASN A O 1
ATOM 749 N N . LYS A 1 109 ? 25.594 4.532 80.971 1.00 27.46 145 LYS A N 1
ATOM 750 C CA A LYS A 1 109 ? 26.762 4.114 80.190 0.50 28.42 145 LYS A CA 1
ATOM 751 C CA B LYS A 1 109 ? 26.760 4.128 80.187 0.50 28.34 145 LYS A CA 1
ATOM 752 C C . LYS A 1 109 ? 26.355 3.776 78.753 1.00 27.27 145 LYS A C 1
ATOM 753 O O . LYS A 1 109 ? 26.994 4.220 77.789 1.00 27.68 145 LYS A O 1
ATOM 764 N N . ALA A 1 110 ? 25.296 2.981 78.624 1.00 25.59 146 ALA A N 1
ATOM 765 C CA . ALA A 1 110 ? 24.774 2.573 77.323 1.00 25.01 146 ALA A CA 1
ATOM 766 C C . ALA A 1 110 ? 24.296 3.765 76.501 1.00 24.80 146 ALA A C 1
ATOM 767 O O . ALA A 1 110 ? 24.603 3.843 75.324 1.00 25.06 146 ALA A O 1
ATOM 769 N N . GLN A 1 111 ? 23.553 4.677 77.124 1.00 25.00 147 GLN A N 1
ATOM 770 C CA . GLN A 1 111 ? 23.066 5.880 76.434 1.00 25.61 147 GLN A CA 1
ATOM 771 C C . GLN A 1 111 ? 24.271 6.676 75.906 1.00 27.19 147 GLN A C 1
ATOM 772 O O . GLN A 1 111 ? 24.312 7.061 74.722 1.00 27.27 147 GLN A O 1
ATOM 778 N N . ASN A 1 112 ? 25.286 6.834 76.748 1.00 28.27 148 ASN A N 1
ATOM 779 C CA . ASN A 1 112 ? 26.526 7.486 76.296 1.00 30.52 148 ASN A CA 1
ATOM 780 C C . ASN A 1 112 ? 27.274 6.722 75.204 1.00 31.32 148 ASN A C 1
ATOM 781 O O . ASN A 1 112 ? 27.785 7.328 74.258 1.00 32.18 148 ASN A O 1
ATOM 786 N N . ALA A 1 113 ? 27.321 5.396 75.308 1.00 31.05 149 ALA A N 1
ATOM 787 C CA . ALA A 1 113 ? 28.050 4.585 74.340 1.00 32.13 149 ALA A CA 1
ATOM 788 C C . ALA A 1 113 ? 27.497 4.691 72.911 1.00 32.25 149 ALA A C 1
ATOM 789 O O . ALA A 1 113 ? 28.271 4.654 71.948 1.00 32.49 149 ALA A O 1
ATOM 791 N N . ILE A 1 114 ? 26.174 4.813 72.793 1.00 31.83 150 ILE A N 1
ATOM 792 C CA . ILE A 1 114 ? 25.500 4.797 71.490 1.00 33.06 150 ILE A CA 1
ATOM 793 C C . ILE A 1 114 ? 24.971 6.165 71.040 1.00 34.62 150 ILE A C 1
ATOM 794 O O . ILE A 1 114 ? 24.699 6.370 69.858 1.00 35.50 150 ILE A O 1
ATOM 799 N N . ALA A 1 115 ? 24.849 7.096 71.979 1.00 37.03 151 ALA A N 1
ATOM 800 C CA . ALA A 1 115 ? 24.300 8.440 71.732 1.00 38.08 151 ALA A CA 1
ATOM 801 C C . ALA A 1 115 ? 25.099 9.523 72.446 1.00 39.30 151 ALA A C 1
ATOM 802 O O . ALA A 1 115 ? 26.327 9.474 72.485 1.00 42.01 151 ALA A O 1
ATOM 804 N N . GLY A 1 120 ? 20.950 14.228 68.026 1.00 40.91 156 GLY A N 1
ATOM 805 C CA . GLY A 1 120 ? 19.579 13.925 67.650 1.00 38.90 156 GLY A CA 1
ATOM 806 C C . GLY A 1 120 ? 18.861 12.982 68.591 1.00 37.54 156 GLY A C 1
ATOM 807 O O . GLY A 1 120 ? 19.168 12.900 69.788 1.00 38.40 156 GLY A O 1
ATOM 808 N N . ILE A 1 121 ? 17.874 12.280 68.046 1.00 35.11 157 ILE A N 1
ATOM 809 C CA . ILE A 1 121 ? 17.064 11.334 68.794 1.00 31.59 157 ILE A CA 1
ATOM 810 C C . ILE A 1 121 ? 17.478 9.984 68.216 1.00 30.35 157 ILE A C 1
ATOM 811 O O . ILE A 1 121 ? 17.385 9.802 66.997 1.00 31.07 157 ILE A O 1
ATOM 816 N N . SER A 1 122 ? 17.933 9.049 69.056 1.00 27.40 158 SER A N 1
ATOM 817 C CA . SER A 1 122 ? 18.432 7.757 68.560 1.00 25.98 158 SER A CA 1
ATOM 818 C C . SER A 1 122 ? 17.352 6.666 68.390 1.00 24.08 158 SER A C 1
ATOM 819 O O . SER A 1 122 ? 16.435 6.590 69.200 1.00 22.83 158 SER A O 1
ATOM 822 N N . HIS A 1 123 ? 17.516 5.794 67.388 1.00 23.77 159 HIS A N 1
ATOM 823 C CA . HIS A 1 123 ? 16.614 4.637 67.202 1.00 23.48 159 HIS A CA 1
ATOM 824 C C . HIS A 1 123 ? 17.249 3.336 67.725 1.00 23.32 159 HIS A C 1
ATOM 825 O O . HIS A 1 123 ? 16.593 2.301 67.828 1.00 21.07 159 HIS A O 1
ATOM 832 N N . GLU A 1 124 ? 18.530 3.408 68.079 1.00 24.96 160 GLU A N 1
ATOM 833 C CA . GLU A 1 124 ? 19.235 2.262 68.670 1.00 26.04 160 GLU A CA 1
ATOM 834 C C . GLU A 1 124 ? 18.559 1.783 69.954 1.00 24.05 160 GLU A C 1
ATOM 835 O O . GLU A 1 124 ? 18.148 2.600 70.778 1.00 24.81 160 GLU A O 1
ATOM 841 N N . LEU A 1 125 ? 18.401 0.470 70.103 1.00 22.42 161 LEU A N 1
ATOM 842 C CA . LEU A 1 125 ? 17.777 -0.099 71.295 1.00 20.98 161 LEU A CA 1
ATOM 843 C C . LEU A 1 125 ? 18.786 -0.371 72.415 1.00 20.77 161 LEU A C 1
ATOM 844 O O . LEU A 1 125 ? 19.810 -0.998 72.194 1.00 21.05 161 LEU A O 1
ATOM 849 N N . ILE A 1 126 ? 18.471 0.074 73.614 1.00 19.78 162 ILE A N 1
ATOM 850 C CA . ILE A 1 126 ? 19.118 -0.490 74.815 1.00 19.94 162 ILE A CA 1
ATOM 851 C C . ILE A 1 126 ? 18.203 -1.554 75.421 1.00 18.97 162 ILE A C 1
ATOM 852 O O . ILE A 1 126 ? 17.041 -1.298 75.682 1.00 18.33 162 ILE A O 1
ATOM 857 N N . THR A 1 127 ? 18.707 -2.758 75.601 1.00 19.49 163 THR A N 1
ATOM 858 C CA . THR A 1 127 ? 17.870 -3.816 76.167 1.00 19.48 163 THR A CA 1
ATOM 859 C C . THR A 1 127 ? 18.278 -4.108 77.602 1.00 20.16 163 THR A C 1
ATOM 860 O O . THR A 1 127 ? 19.407 -4.505 77.873 1.00 21.42 163 THR A O 1
ATOM 864 N N . LEU A 1 128 ? 17.350 -3.906 78.521 1.00 19.71 164 LEU A N 1
ATOM 865 C CA . LEU A 1 128 ? 17.612 -4.193 79.925 1.00 20.81 164 LEU A CA 1
ATOM 866 C C . LEU A 1 128 ? 16.822 -5.424 80.315 1.00 21.13 164 LEU A C 1
ATOM 867 O O . LEU A 1 128 ? 15.575 -5.425 80.231 1.00 20.31 164 LEU A O 1
ATOM 872 N N . GLU A 1 129 ? 17.538 -6.468 80.730 1.00 22.61 165 GLU A N 1
ATOM 873 C CA . GLU A 1 129 ? 16.899 -7.687 81.204 1.00 23.92 165 GLU A CA 1
ATOM 874 C C . GLU A 1 129 ? 17.079 -7.825 82.709 1.00 24.79 165 GLU A C 1
ATOM 875 O O . GLU A 1 129 ? 18.218 -7.866 83.190 1.00 25.31 165 GLU A O 1
ATOM 881 N N . ILE A 1 130 ? 15.967 -7.896 83.438 1.00 24.38 166 ILE A N 1
ATOM 882 C CA . ILE A 1 130 ? 16.004 -8.119 84.892 1.00 26.33 166 ILE A CA 1
ATOM 883 C C . ILE A 1 130 ? 15.254 -9.413 85.240 1.00 27.13 166 ILE A C 1
ATOM 884 O O . ILE A 1 130 ? 14.103 -9.588 84.833 1.00 25.86 166 ILE A O 1
ATOM 889 N N . SER A 1 131 ? 15.937 -10.318 85.943 1.00 28.71 167 SER A N 1
ATOM 890 C CA . SER A 1 131 ? 15.322 -11.511 86.532 1.00 30.14 167 SER A CA 1
ATOM 891 C C . SER A 1 131 ? 15.267 -11.362 88.042 1.00 31.32 167 SER A C 1
ATOM 892 O O . SER A 1 131 ? 16.304 -11.314 88.687 1.00 32.11 167 SER A O 1
ATOM 895 N N . SER A 1 132 ? 14.057 -11.334 88.590 1.00 31.27 168 SER A N 1
ATOM 896 C CA . SER A 1 132 ? 13.835 -10.919 89.973 1.00 33.41 168 SER A CA 1
ATOM 897 C C . SER A 1 132 ? 12.525 -11.466 90.555 1.00 34.20 168 SER A C 1
ATOM 898 O O . SER A 1 132 ? 11.536 -11.622 89.843 1.00 32.18 168 SER A O 1
ATOM 901 N N . ARG A 1 133 ? 12.506 -11.734 91.859 1.00 36.71 169 ARG A N 1
ATOM 902 C CA . ARG A 1 133 ? 11.247 -12.093 92.516 1.00 38.72 169 ARG A CA 1
ATOM 903 C C . ARG A 1 133 ? 10.233 -10.949 92.493 1.00 37.30 169 ARG A C 1
ATOM 904 O O . ARG A 1 133 ? 9.031 -11.189 92.589 1.00 37.40 169 ARG A O 1
ATOM 912 N N . ASP A 1 134 ? 10.716 -9.717 92.333 1.00 36.13 170 ASP A N 1
ATOM 913 C CA . ASP A 1 134 ? 9.876 -8.527 92.500 1.00 34.89 170 ASP A CA 1
ATOM 914 C C . ASP A 1 134 ? 9.276 -7.951 91.230 1.00 31.93 170 ASP A C 1
ATOM 915 O O . ASP A 1 134 ? 8.558 -6.953 91.293 1.00 31.59 170 ASP A O 1
ATOM 920 N N . VAL A 1 135 ? 9.584 -8.531 90.075 1.00 30.05 171 VAL A N 1
ATOM 921 C CA . VAL A 1 135 ? 9.097 -7.975 88.821 1.00 27.56 171 VAL A CA 1
ATOM 922 C C . VAL A 1 135 ? 8.065 -8.918 88.218 1.00 26.98 171 VAL A C 1
ATOM 923 O O . VAL A 1 135 ? 8.082 -10.108 88.544 1.00 27.70 171 VAL A O 1
ATOM 927 N N . PRO A 1 136 ? 7.195 -8.397 87.317 1.00 25.83 172 PRO A N 1
ATOM 928 C CA . PRO A 1 136 ? 6.320 -9.261 86.532 1.00 25.72 172 PRO A CA 1
ATOM 929 C C . PRO A 1 136 ? 7.046 -9.882 85.328 1.00 25.18 172 PRO A C 1
ATOM 930 O O . PRO A 1 136 ? 8.137 -9.440 84.954 1.00 23.92 172 PRO A O 1
ATOM 934 N N . ASP A 1 137 ? 6.432 -10.901 84.729 1.00 24.94 173 ASP A N 1
ATOM 935 C CA . ASP A 1 137 ? 6.849 -11.360 83.414 1.00 23.82 173 ASP A CA 1
ATOM 936 C C . ASP A 1 137 ? 6.278 -10.353 82.429 1.00 22.35 173 ASP A C 1
ATOM 937 O O . ASP A 1 137 ? 5.056 -10.277 82.225 1.00 22.04 173 ASP A O 1
ATOM 942 N N . LEU A 1 138 ? 7.152 -9.553 81.832 1.00 21.09 174 LEU A N 1
ATOM 943 C CA . LEU A 1 138 ? 6.689 -8.433 81.039 1.00 19.89 174 LEU A CA 1
ATOM 944 C C . LEU A 1 138 ? 7.826 -7.830 80.250 1.00 19.14 174 LEU A C 1
ATOM 945 O O . LEU A 1 138 ? 8.912 -7.614 80.796 1.00 18.57 174 LEU A O 1
ATOM 950 N N . THR A 1 139 ? 7.555 -7.535 78.984 1.00 17.95 175 THR A N 1
ATOM 951 C CA . THR A 1 139 ? 8.449 -6.713 78.180 1.00 17.50 175 THR A CA 1
ATOM 952 C C . THR A 1 139 ? 7.708 -5.451 77.794 1.00 16.66 175 THR A C 1
ATOM 953 O O . THR A 1 139 ? 6.550 -5.507 77.376 1.00 17.14 175 THR A O 1
ATOM 957 N N . LEU A 1 140 ? 8.393 -4.321 77.919 1.00 16.21 176 LEU A N 1
ATOM 958 C CA . LEU A 1 140 ? 7.886 -3.015 77.503 1.00 15.56 176 LEU A CA 1
ATOM 959 C C . LEU A 1 140 ? 8.952 -2.329 76.644 1.00 15.56 176 LEU A C 1
ATOM 960 O O . LEU A 1 140 ? 10.148 -2.631 76.795 1.00 15.67 176 LEU A O 1
ATOM 965 N N . ILE A 1 141 ? 8.528 -1.416 75.760 1.00 14.57 177 ILE A N 1
ATOM 966 C CA . ILE A 1 141 ? 9.459 -0.560 75.036 1.00 14.94 177 ILE A CA 1
ATOM 967 C C . ILE A 1 141 ? 9.198 0.873 75.449 1.00 15.03 177 ILE A C 1
ATOM 968 O O . ILE A 1 141 ? 8.184 1.477 75.042 1.00 15.00 177 ILE A O 1
ATOM 973 N N . ASP A 1 142 ? 10.121 1.439 76.227 1.00 15.20 178 ASP A N 1
ATOM 974 C CA . ASP A 1 142 ? 9.988 2.818 76.664 1.00 15.99 178 ASP A CA 1
ATOM 975 C C . ASP A 1 142 ? 10.498 3.748 75.598 1.00 15.82 178 ASP A C 1
ATOM 976 O O . ASP A 1 142 ? 11.612 3.567 75.125 1.00 16.71 178 ASP A O 1
ATOM 981 N N . LEU A 1 143 ? 9.703 4.759 75.245 1.00 15.24 179 LEU A N 1
ATOM 982 C CA . LEU A 1 143 ? 10.088 5.714 74.201 1.00 15.52 179 LEU A CA 1
ATOM 983 C C . LEU A 1 143 ? 10.219 7.132 74.758 1.00 15.77 179 LEU A C 1
ATOM 984 O O . LEU A 1 143 ? 9.565 7.460 75.737 1.00 15.94 179 LEU A O 1
ATOM 989 N N . PRO A 1 144 ? 11.079 7.970 74.146 1.00 16.89 180 PRO A N 1
ATOM 990 C CA . PRO A 1 144 ? 11.338 9.259 74.796 1.00 17.39 180 PRO A CA 1
ATOM 991 C C . PRO A 1 144 ? 10.120 10.181 74.849 1.00 17.28 180 PRO A C 1
ATOM 992 O O . PRO A 1 144 ? 9.299 10.187 73.921 1.00 16.78 180 PRO A O 1
ATOM 996 N N . GLY A 1 145 ? 10.032 10.920 75.958 1.00 17.27 181 GLY A N 1
ATOM 997 C CA . GLY A 1 145 ? 8.933 11.833 76.262 1.00 17.40 181 GLY A CA 1
ATOM 998 C C . GLY A 1 145 ? 8.738 12.886 75.192 1.00 18.38 181 GLY A C 1
ATOM 999 O O . GLY A 1 145 ? 9.718 13.428 74.626 1.00 18.56 181 GLY A O 1
ATOM 1000 N N . ILE A 1 146 ? 7.464 13.192 74.935 1.00 18.33 182 ILE A N 1
ATOM 1001 C CA . ILE A 1 146 ? 7.095 14.105 73.860 1.00 19.32 182 ILE A CA 1
ATOM 1002 C C . ILE A 1 146 ? 7.123 15.553 74.315 1.00 20.57 182 ILE A C 1
ATOM 1003 O O . ILE A 1 146 ? 6.616 15.912 75.400 1.00 20.19 182 ILE A O 1
ATOM 1008 N N . THR A 1 147 ? 7.699 16.376 73.457 1.00 21.77 183 THR A N 1
ATOM 1009 C CA . THR A 1 147 ? 7.704 17.798 73.661 1.00 23.65 183 THR A CA 1
ATOM 1010 C C . THR A 1 147 ? 7.163 18.498 72.393 1.00 25.04 183 THR A C 1
ATOM 1011 O O . THR A 1 147 ? 7.237 17.942 71.293 1.00 24.64 183 THR A O 1
ATOM 1015 N N . ARG A 1 148 ? 6.624 19.703 72.560 1.00 26.26 184 ARG A N 1
ATOM 1016 C CA . ARG A 1 148 ? 6.075 20.461 71.443 1.00 28.16 184 ARG A CA 1
ATOM 1017 C C . ARG A 1 148 ? 7.065 21.526 70.969 1.00 29.78 184 ARG A C 1
ATOM 1018 O O . ARG A 1 148 ? 7.216 21.745 69.772 1.00 30.75 184 ARG A O 1
ATOM 1026 N N . VAL A 1 149 ? 7.755 22.158 71.913 1.00 30.06 185 VAL A N 1
ATOM 1027 C CA . VAL A 1 149 ? 8.673 23.250 71.595 1.00 32.29 185 VAL A CA 1
ATOM 1028 C C . VAL A 1 149 ? 10.107 22.881 72.003 1.00 32.33 185 VAL A C 1
ATOM 1029 O O . VAL A 1 149 ? 10.329 22.335 73.086 1.00 31.22 185 VAL A O 1
ATOM 1033 N N . ALA A 1 150 ? 11.059 23.173 71.120 1.00 33.81 186 ALA A N 1
ATOM 1034 C CA . ALA A 1 150 ? 12.483 22.993 71.377 1.00 34.75 186 ALA A CA 1
ATOM 1035 C C . ALA A 1 150 ? 12.951 23.940 72.476 1.00 36.40 186 ALA A C 1
ATOM 1036 O O . ALA A 1 150 ? 12.674 25.134 72.432 1.00 37.24 186 ALA A O 1
ATOM 1038 N N . VAL A 1 151 ? 13.690 23.389 73.434 1.00 37.73 187 VAL A N 1
ATOM 1039 C CA . VAL A 1 151 ? 14.329 24.161 74.499 1.00 41.52 187 VAL A CA 1
ATOM 1040 C C . VAL A 1 151 ? 15.836 23.900 74.512 1.00 44.76 187 VAL A C 1
ATOM 1041 O O . VAL A 1 151 ? 16.310 22.855 74.039 1.00 45.79 187 VAL A O 1
ATOM 1045 N N . GLY A 1 152 ? 16.582 24.874 75.022 1.00 47.73 188 GLY A N 1
ATOM 1046 C CA . GLY A 1 152 ? 18.011 24.756 75.191 1.00 49.96 188 GLY A CA 1
ATOM 1047 C C . GLY A 1 152 ? 18.730 24.699 73.869 1.00 52.04 188 GLY A C 1
ATOM 1048 O O . GLY A 1 152 ? 18.688 25.654 73.061 1.00 53.65 188 GLY A O 1
ATOM 1049 N N . ASN A 1 153 ? 19.401 23.577 73.642 1.00 51.41 189 ASN A N 1
ATOM 1050 C CA . ASN A 1 153 ? 20.051 23.378 72.371 1.00 52.22 189 ASN A CA 1
ATOM 1051 C C . ASN A 1 153 ? 19.570 22.183 71.571 1.00 50.50 189 ASN A C 1
ATOM 1052 O O . ASN A 1 153 ? 20.277 21.674 70.703 1.00 52.36 189 ASN A O 1
ATOM 1057 N N . GLN A 1 154 ? 18.345 21.759 71.848 1.00 48.33 190 GLN A N 1
ATOM 1058 C CA . GLN A 1 154 ? 17.697 20.727 71.056 1.00 45.70 190 GLN A CA 1
ATOM 1059 C C . GLN A 1 154 ? 17.487 21.233 69.629 1.00 46.24 190 GLN A C 1
ATOM 1060 O O . GLN A 1 154 ? 17.278 22.434 69.435 1.00 47.70 190 GLN A O 1
ATOM 1066 N N . PRO A 1 155 ? 17.539 20.326 68.626 1.00 45.03 191 PRO A N 1
ATOM 1067 C CA . PRO A 1 155 ? 17.229 20.764 67.260 1.00 45.77 191 PRO A CA 1
ATOM 1068 C C . PRO A 1 155 ? 15.793 21.296 67.171 1.00 44.66 191 PRO A C 1
ATOM 1069 O O . PRO A 1 155 ? 14.924 20.852 67.923 1.00 42.16 191 PRO A O 1
ATOM 1073 N N . ALA A 1 156 ? 15.562 22.255 66.274 1.00 45.99 192 ALA A N 1
ATOM 1074 C CA . ALA A 1 156 ? 14.254 22.916 66.153 1.00 45.46 192 ALA A CA 1
ATOM 1075 C C . ALA A 1 156 ? 13.099 21.935 65.943 1.00 43.04 192 ALA A C 1
ATOM 1076 O O . ALA A 1 156 ? 12.034 22.093 66.532 1.00 42.21 192 ALA A O 1
ATOM 1078 N N . ASP A 1 157 ? 13.326 20.909 65.131 1.00 42.31 193 ASP A N 1
ATOM 1079 C CA . ASP A 1 157 ? 12.293 19.915 64.818 1.00 41.03 193 ASP A CA 1
ATOM 1080 C C . ASP A 1 157 ? 12.284 18.724 65.780 1.00 38.02 193 ASP A C 1
ATOM 1081 O O . ASP A 1 157 ? 11.865 17.617 65.409 1.00 36.96 193 ASP A O 1
ATOM 1086 N N . ILE A 1 158 ? 12.732 18.943 67.019 1.00 36.68 194 ILE A N 1
ATOM 1087 C CA . ILE A 1 158 ? 12.801 17.844 67.982 1.00 33.93 194 ILE A CA 1
ATOM 1088 C C . ILE A 1 158 ? 11.455 17.142 68.087 1.00 32.29 194 ILE A C 1
ATOM 1089 O O . ILE A 1 158 ? 11.403 15.923 68.194 1.00 30.35 194 ILE A O 1
ATOM 1094 N N . GLY A 1 159 ? 10.370 17.921 68.034 1.00 33.22 195 GLY A N 1
ATOM 1095 C CA . GLY A 1 159 ? 9.001 17.380 68.114 1.00 32.40 195 GLY A CA 1
ATOM 1096 C C . GLY A 1 159 ? 8.797 16.339 67.031 1.00 31.83 195 GLY A C 1
ATOM 1097 O O . GLY A 1 159 ? 8.415 15.214 67.315 1.00 29.58 195 GLY A O 1
ATOM 1098 N N . TYR A 1 160 ? 9.108 16.715 65.791 1.00 34.74 196 TYR A N 1
ATOM 1099 C CA . TYR A 1 160 ? 9.054 15.792 64.639 1.00 35.41 196 TYR A CA 1
ATOM 1100 C C . TYR A 1 160 ? 9.901 14.518 64.808 1.00 32.76 196 TYR A C 1
ATOM 1101 O O . TYR A 1 160 ? 9.442 13.412 64.488 1.00 31.60 196 TYR A O 1
ATOM 1110 N N . LYS A 1 161 ? 11.128 14.659 65.301 1.00 31.17 197 LYS A N 1
ATOM 1111 C CA . LYS A 1 161 ? 12.013 13.488 65.396 1.00 29.19 197 LYS A CA 1
ATOM 1112 C C . LYS A 1 161 ? 11.562 12.486 66.490 1.00 26.64 197 LYS A C 1
ATOM 1113 O O . LYS A 1 161 ? 11.647 11.262 66.323 1.00 24.83 197 LYS A O 1
ATOM 1119 N N . ILE A 1 162 ? 11.035 13.011 67.592 1.00 25.55 198 ILE A N 1
ATOM 1120 C CA . ILE A 1 162 ? 10.440 12.154 68.614 1.00 23.20 198 ILE A CA 1
ATOM 1121 C C . ILE A 1 162 ? 9.169 11.482 68.076 1.00 22.18 198 ILE A C 1
ATOM 1122 O O . ILE A 1 162 ? 8.981 10.286 68.234 1.00 20.55 198 ILE A O 1
ATOM 1127 N N . LYS A 1 163 ? 8.296 12.265 67.454 1.00 23.56 199 LYS A N 1
ATOM 1128 C CA . LYS A 1 163 ? 7.072 11.723 66.812 1.00 23.20 199 LYS A CA 1
ATOM 1129 C C . LYS A 1 163 ? 7.371 10.597 65.815 1.00 21.87 199 LYS A C 1
ATOM 1130 O O . LYS A 1 163 ? 6.695 9.574 65.812 1.00 20.62 199 LYS A O 1
ATOM 1136 N N . THR A 1 164 ? 8.417 10.778 65.020 1.00 22.44 200 THR A N 1
ATOM 1137 C CA . THR A 1 164 ? 8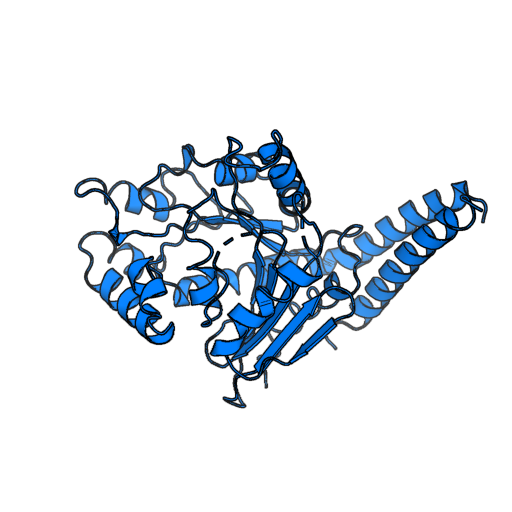.777 9.800 63.985 1.00 21.93 200 THR A CA 1
ATOM 1138 C C . THR A 1 164 ? 9.172 8.495 64.635 1.00 20.35 200 THR A C 1
ATOM 1139 O O . THR A 1 164 ? 8.755 7.417 64.190 1.00 19.32 200 THR A O 1
ATOM 1143 N N . LEU A 1 165 ? 9.941 8.582 65.726 1.00 19.65 201 LEU A N 1
ATOM 1144 C CA . LEU A 1 165 ? 10.366 7.370 66.415 1.00 18.50 201 LEU A CA 1
ATOM 1145 C C . LEU A 1 165 ? 9.169 6.694 67.060 1.00 17.43 201 LEU A C 1
ATOM 1146 O O . LEU A 1 165 ? 9.043 5.462 67.026 1.00 16.68 201 LEU A O 1
ATOM 1151 N N . ILE A 1 166 ? 8.288 7.488 67.663 1.00 17.25 202 ILE A N 1
ATOM 1152 C CA . ILE A 1 166 ? 7.110 6.899 68.312 1.00 16.79 202 ILE A CA 1
ATOM 1153 C C . ILE A 1 166 ? 6.195 6.265 67.253 1.00 17.28 202 ILE A C 1
ATOM 1154 O O . ILE A 1 166 ? 5.729 5.116 67.438 1.00 16.30 202 ILE A O 1
ATOM 1159 N N . LYS A 1 167 ? 5.961 7.004 66.167 1.00 18.52 203 LYS A N 1
ATOM 1160 C CA . LYS A 1 167 ? 5.064 6.533 65.090 1.00 19.91 203 LYS A CA 1
ATOM 1161 C C . LYS A 1 167 ? 5.508 5.177 64.525 1.00 19.36 203 LYS A C 1
ATOM 1162 O O . LYS A 1 167 ? 4.678 4.302 64.263 1.00 19.08 203 LYS A O 1
ATOM 1168 N N . LYS A 1 168 ? 6.820 4.997 64.378 1.00 19.12 204 LYS A N 1
ATOM 1169 C CA . LYS A 1 168 ? 7.381 3.725 63.902 1.00 18.94 204 LYS A CA 1
ATOM 1170 C C . LYS A 1 168 ? 6.838 2.518 64.692 1.00 17.34 204 LYS A C 1
ATOM 1171 O O . LYS A 1 168 ? 6.611 1.450 64.117 1.00 16.84 204 LYS A O 1
ATOM 1177 N N . TYR A 1 169 ? 6.680 2.678 66.010 1.00 16.48 205 TYR A N 1
ATOM 1178 C CA . TYR A 1 169 ? 6.105 1.636 66.855 1.00 15.73 205 TYR A CA 1
ATOM 1179 C C . TYR A 1 169 ? 4.577 1.673 66.863 1.00 16.04 205 TYR A C 1
ATOM 1180 O O . TYR A 1 169 ? 3.925 0.669 66.540 1.00 16.40 205 TYR A O 1
ATOM 1189 N N . ILE A 1 170 ? 4.003 2.820 67.219 1.00 16.09 206 ILE A N 1
ATOM 1190 C CA . ILE A 1 170 ? 2.576 2.854 67.543 1.00 16.46 206 ILE A CA 1
ATOM 1191 C C . ILE A 1 170 ? 1.622 2.765 66.328 1.00 17.33 206 ILE A C 1
ATOM 1192 O O . ILE A 1 170 ? 0.471 2.369 66.503 1.00 17.70 206 ILE A O 1
ATOM 1197 N N . GLN A 1 171 ? 2.100 3.079 65.125 1.00 17.98 207 GLN A N 1
ATOM 1198 C CA . GLN A 1 171 ? 1.286 2.918 63.904 1.00 19.39 207 GLN A CA 1
ATOM 1199 C C . GLN A 1 171 ? 0.962 1.457 63.611 1.00 19.11 207 GLN A C 1
ATOM 1200 O O . GLN A 1 171 ? 0.030 1.176 62.861 1.00 19.72 207 GLN A O 1
ATOM 1206 N N . ARG A 1 172 ? 1.755 0.527 64.148 1.00 18.34 208 ARG A N 1
ATOM 1207 C CA . ARG A 1 172 ? 1.520 -0.894 63.899 1.00 18.83 208 ARG A CA 1
ATOM 1208 C C . ARG A 1 172 ? 0.411 -1.431 64.801 1.00 19.03 208 ARG A C 1
ATOM 1209 O O . ARG A 1 172 ? 0.398 -1.164 66.017 1.00 17.59 208 ARG A O 1
ATOM 1217 N N . GLN A 1 173 ? -0.522 -2.180 64.208 1.00 20.42 209 GLN A N 1
ATOM 1218 C CA . GLN A 1 173 ? -1.624 -2.761 64.993 1.00 21.93 209 GLN A CA 1
ATOM 1219 C C . GLN A 1 173 ? -1.104 -3.711 66.072 1.00 20.78 209 GLN A C 1
ATOM 1220 O O . GLN A 1 173 ? -1.772 -3.961 67.072 1.00 20.83 209 GLN A O 1
ATOM 1226 N N . GLU A 1 174 ? 0.109 -4.222 65.878 1.00 19.61 210 GLU A N 1
ATOM 1227 C CA . GLU A 1 174 ? 0.737 -5.109 66.865 1.00 18.79 210 GLU A CA 1
ATOM 1228 C C . GLU A 1 174 ? 1.286 -4.390 68.100 1.00 17.59 210 GLU A C 1
ATOM 1229 O O . GLU A 1 174 ? 1.780 -5.048 69.003 1.00 16.64 210 GLU A O 1
ATOM 1235 N N . THR A 1 175 ? 1.199 -3.054 68.132 1.00 17.73 211 THR A N 1
ATOM 1236 C CA . THR A 1 175 ? 1.636 -2.258 69.303 1.00 16.94 211 THR A CA 1
ATOM 1237 C C . THR A 1 175 ? 0.425 -1.789 70.124 1.00 17.29 211 THR A C 1
ATOM 1238 O O . THR A 1 175 ? -0.530 -1.208 69.576 1.00 18.04 211 THR A O 1
ATOM 1242 N N . ILE A 1 176 ? 0.456 -2.051 71.426 1.00 16.83 212 ILE A N 1
ATOM 1243 C CA . ILE A 1 176 ? -0.443 -1.388 72.359 1.00 16.74 212 ILE A CA 1
ATOM 1244 C C . ILE A 1 176 ? 0.268 -0.126 72.862 1.00 16.01 212 ILE A C 1
ATOM 1245 O O . ILE A 1 176 ? 1.409 -0.206 73.299 1.00 15.57 212 ILE A O 1
ATOM 1250 N N . SER A 1 177 ? -0.383 1.030 72.780 1.00 15.85 213 SER A N 1
ATOM 1251 C CA . SER A 1 177 ? 0.200 2.261 73.362 1.00 15.59 213 SER A CA 1
ATOM 1252 C C . SER A 1 177 ? -0.202 2.411 74.816 1.00 15.82 213 SER A C 1
ATOM 1253 O O . SER A 1 177 ? -1.405 2.423 75.161 1.00 15.58 213 SER A O 1
ATOM 1256 N N . LEU A 1 178 ? 0.819 2.549 75.654 1.00 15.02 214 LEU A N 1
ATOM 1257 C CA . LEU A 1 178 ? 0.651 2.766 77.071 1.00 15.34 214 LEU A CA 1
ATOM 1258 C C . LEU A 1 178 ? 0.899 4.243 77.289 1.00 15.36 214 LEU A C 1
ATOM 1259 O O . LEU A 1 178 ? 2.029 4.704 77.249 1.00 16.64 214 LEU A O 1
ATOM 1264 N N . VAL A 1 179 ? -0.172 5.000 77.443 1.00 15.84 215 VAL A N 1
ATOM 1265 C CA . VAL A 1 179 ? -0.115 6.460 77.476 1.00 15.59 215 VAL A CA 1
ATOM 1266 C C . VAL A 1 179 ? -0.061 6.866 78.957 1.00 15.90 215 VAL A C 1
ATOM 1267 O O . VAL A 1 179 ? -0.968 6.552 79.732 1.00 15.66 215 VAL A O 1
ATOM 1271 N N . VAL A 1 180 ? 1.021 7.543 79.353 1.00 15.46 216 VAL A N 1
ATOM 1272 C CA . VAL A 1 180 ? 1.208 7.931 80.749 1.00 15.57 216 VAL A CA 1
ATOM 1273 C C . VAL A 1 180 ? 0.916 9.428 80.910 1.00 16.22 216 VAL A C 1
ATOM 1274 O O . VAL A 1 180 ? 1.438 10.248 80.160 1.00 17.12 216 VAL A O 1
ATOM 1278 N N . VAL A 1 181 ? 0.065 9.774 81.863 1.00 16.44 217 VAL A N 1
ATOM 1279 C CA . VAL A 1 181 ? -0.352 11.159 82.036 1.00 17.59 217 VAL A CA 1
ATOM 1280 C C . VAL A 1 181 ? -0.473 11.485 83.529 1.00 18.15 217 VAL A C 1
ATOM 1281 O O . VAL A 1 181 ? -1.108 10.728 84.270 1.00 17.84 217 VAL A O 1
ATOM 1285 N N . PRO A 1 182 ? 0.102 12.620 83.959 1.00 18.67 218 PRO A N 1
ATOM 1286 C CA . PRO A 1 182 ? -0.111 13.074 85.330 1.00 19.37 218 PRO A CA 1
ATOM 1287 C C . PRO A 1 182 ? -1.592 13.326 85.615 1.00 20.12 218 PRO A C 1
ATOM 1288 O O . PRO A 1 182 ? -2.333 13.761 84.723 1.00 20.14 218 PRO A O 1
ATOM 1292 N N . SER A 1 183 ? -2.010 13.058 86.852 1.00 20.78 219 SER A N 1
ATOM 1293 C CA . SER A 1 183 ? -3.427 13.113 87.215 1.00 21.65 219 SER A CA 1
ATOM 1294 C C . SER A 1 183 ? -3.985 14.529 87.147 1.00 23.45 219 SER A C 1
ATOM 1295 O O . SER A 1 183 ? -5.196 14.708 86.982 1.00 23.99 219 SER A O 1
ATOM 1298 N N . ASN A 1 184 ? -3.103 15.523 87.278 1.00 24.88 220 ASN A N 1
ATOM 1299 C CA A ASN A 1 184 ? -3.452 16.946 87.196 0.50 26.80 220 ASN A CA 1
ATOM 1300 C CA B ASN A 1 184 ? -3.537 16.916 87.226 0.50 27.30 220 ASN A CA 1
ATOM 1301 C C . ASN A 1 184 ? -3.725 17.462 85.802 1.00 28.28 220 ASN A C 1
ATOM 1302 O O . ASN A 1 184 ? -4.304 18.536 85.631 1.00 29.97 220 ASN A O 1
ATOM 1311 N N . VAL A 1 185 ? -3.247 16.753 84.784 1.00 27.40 221 VAL A N 1
ATOM 1312 C CA . VAL A 1 185 ? -3.470 17.304 83.448 1.00 28.43 221 VAL A CA 1
ATOM 1313 C C . VAL A 1 185 ? -4.617 16.595 82.728 1.00 28.29 221 VAL A C 1
ATOM 1314 O O . VAL A 1 185 ? -4.698 15.362 82.763 1.00 27.30 221 VAL A O 1
ATOM 1318 N N . ASP A 1 186 ? -5.511 17.384 82.130 1.00 29.61 222 ASP A N 1
ATOM 1319 C CA A ASP A 1 186 ? -6.610 16.862 81.304 0.50 30.57 222 ASP A CA 1
ATOM 1320 C CA B ASP A 1 186 ? -6.623 16.827 81.377 0.50 30.53 222 ASP A CA 1
ATOM 1321 C C . ASP A 1 186 ? -6.062 15.958 80.256 1.00 30.36 222 ASP A C 1
ATOM 1322 O O . ASP A 1 186 ? -5.198 16.375 79.473 1.00 30.19 222 ASP A O 1
ATOM 1331 N N . ILE A 1 187 ? -6.550 14.725 80.211 1.00 30.42 223 ILE A N 1
ATOM 1332 C CA . ILE A 1 187 ? -6.003 13.735 79.298 1.00 29.81 223 ILE A CA 1
ATOM 1333 C C . ILE A 1 187 ? -6.206 14.155 77.826 1.00 29.63 223 ILE A C 1
ATOM 1334 O O . ILE A 1 187 ? -5.362 13.865 76.956 1.00 29.63 223 ILE A O 1
ATOM 1339 N N . ALA A 1 188 ? -7.281 14.895 77.573 1.00 29.10 224 ALA A N 1
ATOM 1340 C CA . ALA A 1 188 ? -7.550 15.375 76.217 1.00 29.76 224 ALA A CA 1
ATOM 1341 C C . ALA A 1 188 ? -6.583 16.488 75.772 1.00 29.05 224 ALA A C 1
ATOM 1342 O O . ALA A 1 188 ? -6.606 16.867 74.612 1.00 29.84 224 ALA A O 1
ATOM 1344 N N . THR A 1 189 ? -5.732 16.989 76.677 1.00 27.52 225 THR A N 1
ATOM 1345 C CA . THR A 1 189 ? -4.708 17.974 76.276 1.00 27.74 225 THR A CA 1
ATOM 1346 C C . THR A 1 189 ? -3.335 17.382 75.978 1.00 27.96 225 THR A C 1
ATOM 1347 O O . THR A 1 189 ? -2.485 18.073 75.400 1.00 28.74 225 THR A O 1
ATOM 1351 N N . THR A 1 190 ? -3.112 16.123 76.354 1.00 27.09 226 THR A N 1
ATOM 1352 C CA . THR A 1 190 ? -1.790 15.530 76.171 1.00 27.86 226 THR A CA 1
ATOM 1353 C C . THR A 1 190 ? -1.559 15.092 74.749 1.00 27.73 226 THR A C 1
ATOM 1354 O O . THR A 1 190 ? -2.408 14.431 74.132 1.00 26.99 226 THR A O 1
ATOM 1358 N N . GLU A 1 191 ? -0.379 15.441 74.255 1.00 27.47 227 GLU A N 1
ATOM 1359 C CA . GLU A 1 191 ? 0.074 15.004 72.961 1.00 27.99 227 GLU A CA 1
ATOM 1360 C C . GLU A 1 191 ? 0.121 13.469 72.812 1.00 26.11 227 GLU A C 1
ATOM 1361 O O . GLU A 1 191 ? -0.209 12.940 71.751 1.00 25.92 227 GLU A O 1
ATOM 1367 N N . ALA A 1 192 ? 0.547 12.770 73.862 1.00 24.18 228 ALA A N 1
ATOM 1368 C CA . ALA A 1 192 ? 0.667 11.300 73.822 1.00 23.40 228 ALA A CA 1
ATOM 1369 C C . ALA A 1 192 ? -0.666 10.625 73.483 1.00 24.08 228 ALA A C 1
ATOM 1370 O O . ALA A 1 192 ? -0.718 9.711 72.655 1.00 23.55 228 ALA A O 1
ATOM 1372 N N . LEU A 1 193 ? -1.744 11.068 74.136 1.00 25.16 229 LEU A N 1
ATOM 1373 C CA . LEU A 1 193 ? -3.082 10.540 73.824 1.00 26.39 229 LEU A CA 1
ATOM 1374 C C . LEU A 1 193 ? -3.526 10.912 72.427 1.00 27.03 229 LEU A C 1
ATOM 1375 O O . LEU A 1 193 ? -4.109 10.095 71.711 1.00 27.54 229 LEU A O 1
ATOM 1380 N N . SER A 1 194 ? -3.248 12.147 72.033 1.00 27.20 230 SER A N 1
ATOM 1381 C CA . SER A 1 194 ? -3.489 12.582 70.672 1.00 27.72 230 SER A CA 1
ATOM 1382 C C . SER A 1 194 ? -2.822 11.663 69.635 1.00 26.75 230 SER A C 1
ATOM 1383 O O . SER A 1 194 ? -3.437 11.321 68.620 1.00 26.02 230 SER A O 1
ATOM 1386 N N . MET A 1 195 ? -1.573 11.273 69.887 1.00 24.78 231 MET A N 1
ATOM 1387 C CA . MET A 1 195 ? -0.851 10.407 68.968 1.00 24.57 231 MET A CA 1
ATOM 1388 C C . MET A 1 195 ? -1.496 9.020 68.974 1.00 23.55 231 MET A C 1
ATOM 1389 O O . MET A 1 195 ? -1.630 8.399 67.927 1.00 23.48 231 MET A O 1
ATOM 1394 N N . ALA A 1 196 ? -1.899 8.548 70.148 1.00 22.56 232 ALA A N 1
ATOM 1395 C CA . ALA A 1 196 ? -2.526 7.230 70.278 1.00 23.26 232 ALA A CA 1
ATOM 1396 C C . ALA A 1 196 ? -3.852 7.154 69.509 1.00 24.71 232 ALA A C 1
ATOM 1397 O O . ALA A 1 196 ? -4.110 6.185 68.806 1.00 24.77 232 ALA A O 1
ATOM 1399 N N . GLN A 1 197 ? -4.674 8.184 69.660 1.00 27.28 233 GLN A N 1
ATOM 1400 C CA . GLN A 1 197 ? -6.004 8.222 69.056 1.00 29.75 233 GLN A CA 1
ATOM 1401 C C . GLN A 1 197 ? -5.916 8.350 67.544 1.00 30.32 233 GLN A C 1
ATOM 1402 O O . GLN A 1 197 ? -6.795 7.890 66.811 1.00 32.94 233 GLN A O 1
ATOM 1408 N N . GLU A 1 198 ? -4.849 8.982 67.077 1.00 29.54 234 GLU A N 1
ATOM 1409 C CA . GLU A 1 198 ? -4.550 9.102 65.657 1.00 30.95 234 GLU A CA 1
ATOM 1410 C C . GLU A 1 198 ? -4.312 7.735 64.972 1.00 28.68 234 GLU A C 1
ATOM 1411 O O . GLU A 1 198 ? -4.774 7.504 63.857 1.00 28.44 234 GLU A O 1
ATOM 1417 N N . VAL A 1 199 ? -3.572 6.843 65.623 1.00 25.21 235 VAL A N 1
ATOM 1418 C CA . VAL A 1 199 ? -3.240 5.541 65.023 1.00 24.15 235 VAL A CA 1
ATOM 1419 C C . VAL A 1 199 ? -4.249 4.465 65.459 1.00 23.58 235 VAL A C 1
ATOM 1420 O O . VAL A 1 199 ? -4.334 3.392 64.844 1.00 23.14 235 VAL A O 1
ATOM 1424 N N . ASP A 1 200 ? -4.991 4.772 66.523 1.00 22.27 236 ASP A N 1
ATOM 1425 C CA . ASP A 1 200 ? -5.975 3.866 67.124 1.00 22.77 236 ASP A CA 1
ATOM 1426 C C . ASP A 1 200 ? -7.219 4.717 67.432 1.00 23.60 236 ASP A C 1
ATOM 1427 O O . ASP A 1 200 ? -7.511 4.978 68.585 1.00 22.83 236 ASP A O 1
ATOM 1432 N N . PRO A 1 201 ? -7.945 5.177 66.380 1.00 26.03 237 PRO A N 1
ATOM 1433 C CA . PRO A 1 201 ? -9.173 5.942 66.613 1.00 27.82 237 PRO A CA 1
ATOM 1434 C C . PRO A 1 201 ? -10.183 5.132 67.422 1.00 28.97 237 PRO A C 1
ATOM 1435 O O . PRO A 1 201 ? -10.877 5.702 68.250 1.00 30.05 237 PRO A O 1
ATOM 1439 N N . GLU A 1 202 ? -10.214 3.814 67.227 1.00 29.40 238 GLU A N 1
ATOM 1440 C CA . GLU A 1 202 ? -11.147 2.947 67.945 1.00 31.03 238 GLU A CA 1
ATOM 1441 C C . GLU A 1 202 ? -10.866 2.940 69.456 1.00 29.76 238 GLU A C 1
ATOM 1442 O O . GLU A 1 202 ? -11.783 2.718 70.249 1.00 29.82 238 GLU A O 1
ATOM 1448 N N . GLY A 1 203 ? -9.620 3.209 69.852 1.00 27.23 239 GLY A N 1
ATOM 1449 C CA . GLY A 1 203 ? -9.242 3.114 71.273 1.00 25.79 239 GLY A CA 1
ATOM 1450 C C . GLY A 1 203 ? -9.254 1.663 71.710 1.00 25.05 239 GLY A C 1
ATOM 1451 O O . GLY A 1 203 ? -9.593 1.354 72.850 1.00 26.45 239 GLY A O 1
ATOM 1452 N N . ASP A 1 204 ? -8.863 0.780 70.799 1.00 24.56 240 ASP A N 1
ATOM 1453 C CA . ASP A 1 204 ? -8.869 -0.652 71.033 1.00 24.12 240 ASP A CA 1
ATOM 1454 C C . ASP A 1 204 ? -7.494 -1.160 71.473 1.00 21.78 240 ASP A C 1
ATOM 1455 O O . ASP A 1 204 ? -7.384 -2.295 71.901 1.00 21.10 240 ASP A O 1
ATOM 1460 N N . ARG A 1 205 ? -6.445 -0.355 71.331 1.00 20.13 241 ARG A N 1
ATOM 1461 C CA . ARG A 1 205 ? -5.103 -0.839 71.703 1.00 19.42 241 ARG A CA 1
ATOM 1462 C C . ARG A 1 205 ? -4.313 0.248 72.426 1.00 18.96 241 ARG A C 1
ATOM 1463 O O . ARG A 1 205 ? -3.124 0.450 72.188 1.00 17.41 241 ARG A O 1
ATOM 1471 N N . THR A 1 206 ? -5.019 0.951 73.318 1.00 19.25 242 THR A N 1
ATOM 1472 C CA . THR A 1 206 ? -4.430 2.040 74.076 1.00 19.66 242 THR A CA 1
ATOM 1473 C C . THR A 1 206 ? -4.850 1.860 75.529 1.00 19.64 242 THR A C 1
ATOM 1474 O O . THR A 1 206 ? -6.025 1.631 75.798 1.00 19.97 242 THR A O 1
ATOM 1478 N N . ILE A 1 207 ? -3.871 1.889 76.435 1.00 19.12 243 ILE A N 1
ATOM 1479 C CA . ILE A 1 207 ? -4.120 1.855 77.883 1.00 19.05 243 ILE A CA 1
ATOM 1480 C C . ILE A 1 207 ? -3.635 3.191 78.463 1.00 18.83 243 ILE A C 1
ATOM 1481 O O . ILE A 1 207 ? -2.591 3.710 78.033 1.00 18.48 243 ILE A O 1
ATOM 1486 N N . GLY A 1 208 ? -4.389 3.747 79.422 1.00 18.66 244 GLY A N 1
ATOM 1487 C CA . GLY A 1 208 ? -3.991 4.973 80.101 1.00 18.02 244 GLY A CA 1
ATOM 1488 C C . GLY A 1 208 ? -3.487 4.728 81.523 1.00 18.14 244 GLY A C 1
ATOM 1489 O O . GLY A 1 208 ? -4.089 3.956 82.254 1.00 18.93 244 GLY A O 1
ATOM 1490 N N . ILE A 1 209 ? -2.353 5.339 81.888 1.00 17.25 245 ILE A N 1
ATOM 1491 C CA A ILE A 1 209 ? -1.851 5.298 83.264 0.50 17.50 245 ILE A CA 1
ATOM 1492 C CA B ILE A 1 209 ? -1.843 5.294 83.264 0.50 17.12 245 ILE A CA 1
ATOM 1493 C C . ILE A 1 209 ? -1.803 6.714 83.804 1.00 17.53 245 ILE A C 1
ATOM 1494 O O . ILE A 1 209 ? -1.084 7.554 83.266 1.00 17.63 245 ILE A O 1
ATOM 1503 N N . LEU A 1 210 ? -2.552 6.969 84.879 1.00 17.44 246 LEU A N 1
ATOM 1504 C CA . LEU A 1 210 ? -2.510 8.271 85.517 1.00 17.58 246 LEU A CA 1
ATOM 1505 C C . LEU A 1 210 ? -1.511 8.193 86.676 1.00 17.13 246 LEU A C 1
ATOM 1506 O O . LEU A 1 210 ? -1.513 7.226 87.436 1.00 16.92 246 LEU A O 1
ATOM 1511 N N . THR A 1 211 ? -0.657 9.206 86.770 1.00 16.69 247 THR A N 1
ATOM 1512 C CA . THR A 1 211 ? 0.414 9.245 87.769 1.00 17.17 247 THR A CA 1
ATOM 1513 C C . THR A 1 211 ? 0.225 10.465 88.680 1.00 17.64 247 THR A C 1
ATOM 1514 O O . THR A 1 211 ? -0.700 11.233 88.489 1.00 17.82 247 THR A O 1
ATOM 1518 N N . LYS A 1 212 ? 1.117 10.644 89.651 1.00 18.32 248 LYS A N 1
ATOM 1519 C CA . LYS A 1 212 ? 1.136 11.826 90.523 1.00 19.35 248 LYS A CA 1
ATOM 1520 C C . LYS A 1 212 ? -0.251 12.220 91.108 1.00 19.67 248 LYS A C 1
ATOM 1521 O O . LYS A 1 212 ? -0.627 13.400 91.110 1.00 19.97 248 LYS A O 1
ATOM 1527 N N . PRO A 1 213 ? -1.017 11.232 91.612 1.00 19.31 249 PRO A N 1
ATOM 1528 C CA . PRO A 1 213 ? -2.350 11.557 92.126 1.00 19.77 249 PRO A CA 1
ATOM 1529 C C . PRO A 1 213 ? -2.356 12.368 93.415 1.00 20.70 249 PRO A C 1
ATOM 1530 O O . PRO A 1 213 ? -3.389 12.927 93.789 1.00 20.77 249 PRO A O 1
ATOM 1534 N N . ASP A 1 214 ? -1.198 12.484 94.071 1.00 20.91 250 ASP A N 1
ATOM 1535 C CA . ASP A 1 214 ? -1.102 13.232 95.319 1.00 22.17 250 ASP A CA 1
ATOM 1536 C C . ASP A 1 214 ? -1.048 14.726 94.984 1.00 22.50 250 ASP A C 1
ATOM 1537 O O . ASP A 1 214 ? -1.225 15.561 95.843 1.00 23.44 250 ASP A O 1
ATOM 1542 N N . LEU A 1 215 ? -0.792 15.052 93.718 1.00 21.73 251 LEU A N 1
ATOM 1543 C CA . LEU A 1 215 ? -0.645 16.448 93.319 1.00 22.19 251 LEU A CA 1
ATOM 1544 C C . LEU A 1 215 ? -1.934 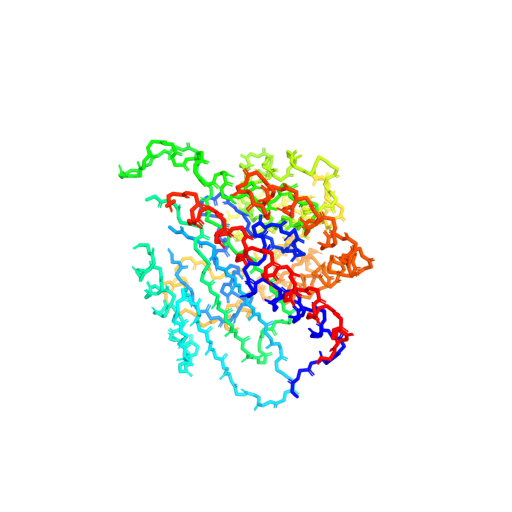17.058 92.767 1.00 22.66 251 LEU A C 1
ATOM 1545 O O . LEU A 1 215 ? -1.942 18.210 92.364 1.00 23.76 251 LEU A O 1
ATOM 1550 N N . VAL A 1 216 ? -3.014 16.280 92.759 1.00 22.10 252 VAL A N 1
ATOM 1551 C CA . VAL A 1 216 ? -4.332 16.726 92.285 1.00 22.30 252 VAL A CA 1
ATOM 1552 C C . VAL A 1 216 ? -4.915 17.881 93.117 1.00 23.64 252 VAL A C 1
ATOM 1553 O O . VAL A 1 216 ? -4.884 17.866 94.360 1.00 23.86 252 VAL A O 1
ATOM 1557 N N . ASP A 1 217 ? -5.427 18.889 92.418 1.00 24.05 253 ASP A N 1
ATOM 1558 C CA . ASP A 1 217 ? -6.007 20.057 93.067 1.00 25.61 253 ASP A CA 1
ATOM 1559 C C . ASP A 1 217 ? -7.247 19.631 93.863 1.00 26.13 253 ASP A C 1
ATOM 1560 O O . ASP A 1 217 ? -8.124 18.961 93.316 1.00 25.51 253 ASP A O 1
ATOM 1565 N N . LYS A 1 218 ? -7.300 19.996 95.140 1.00 27.06 254 LYS A N 1
ATOM 1566 C CA . LYS A 1 218 ? -8.436 19.616 95.988 1.00 28.70 254 LYS A CA 1
ATOM 1567 C C . LYS A 1 218 ? -9.751 20.119 95.424 1.00 29.24 254 LYS A C 1
ATOM 1568 O O . LYS A 1 218 ? -9.893 21.307 95.138 1.00 30.21 254 LYS A O 1
ATOM 1574 N N . GLY A 1 219 ? -10.707 19.211 95.270 1.00 29.36 255 GLY A N 1
ATOM 1575 C CA . GLY A 1 219 ? -12.027 19.569 94.765 1.00 30.01 255 GLY A CA 1
ATOM 1576 C C . GLY A 1 219 ? -12.165 19.135 93.326 1.00 29.19 255 GLY A C 1
ATOM 1577 O O . GLY A 1 219 ? -13.230 19.305 92.728 1.00 29.69 255 GLY A O 1
ATOM 1578 N N . THR A 1 220 ? -11.091 18.564 92.771 1.00 27.70 256 THR A N 1
ATOM 1579 C CA . THR A 1 220 ? -11.104 18.063 91.398 1.00 27.02 256 THR A CA 1
ATOM 1580 C C . THR A 1 220 ? -10.888 16.540 91.316 1.00 26.13 256 THR A C 1
ATOM 1581 O O . THR A 1 220 ? -10.806 15.982 90.211 1.00 25.25 256 THR A O 1
ATOM 1585 N N . GLU A 1 221 ? -10.800 15.878 92.468 1.00 25.98 257 GLU A N 1
ATOM 1586 C CA . GLU A 1 221 ? -10.605 14.420 92.507 1.00 25.65 257 GLU A CA 1
ATOM 1587 C C . GLU A 1 221 ? -11.694 13.613 91.790 1.00 25.97 257 GLU A C 1
ATOM 1588 O O . GLU A 1 221 ? -11.389 12.582 91.189 1.00 25.00 257 GLU A O 1
ATOM 1594 N N . ASP A 1 222 ? -12.944 14.086 91.831 1.00 27.73 258 ASP A N 1
ATOM 1595 C CA A ASP A 1 222 ? -14.039 13.398 91.146 0.50 28.53 258 ASP A CA 1
ATOM 1596 C CA B ASP A 1 222 ? -14.052 13.422 91.138 0.50 28.57 258 ASP A CA 1
ATOM 1597 C C . ASP A 1 222 ? -13.810 13.293 89.623 1.00 28.29 258 ASP A C 1
ATOM 1598 O O . ASP A 1 222 ? -14.163 12.283 88.997 1.00 28.02 258 ASP A O 1
ATOM 1607 N N . LYS A 1 223 ? -13.195 14.318 89.044 1.00 28.27 259 LYS A N 1
ATOM 1608 C CA . LYS A 1 223 ? -12.844 14.335 87.630 1.00 28.54 259 LYS A CA 1
ATOM 1609 C C . LYS A 1 223 ? -11.827 13.233 87.318 1.00 25.93 259 LYS A C 1
ATOM 1610 O O . LYS A 1 223 ? -11.930 12.557 86.305 1.00 24.82 259 LYS A O 1
ATOM 1616 N N . VAL A 1 224 ? -10.857 13.041 88.216 1.00 24.14 260 VAL A N 1
ATOM 1617 C CA . VAL A 1 224 ? -9.833 11.993 88.040 1.00 22.52 260 VAL A CA 1
ATOM 1618 C C . VAL A 1 224 ? -10.461 10.596 88.112 1.00 22.04 260 VAL A C 1
ATOM 1619 O O . VAL A 1 224 ? -10.167 9.731 87.308 1.00 20.87 260 VAL A O 1
ATOM 1623 N N . VAL A 1 225 ? -11.294 10.385 89.129 1.00 22.82 261 VAL A N 1
ATOM 1624 C CA . VAL A 1 225 ? -12.061 9.140 89.280 1.00 23.06 261 VAL A CA 1
ATOM 1625 C C . VAL A 1 225 ? -12.846 8.829 87.995 1.00 23.18 261 VAL A C 1
ATOM 1626 O O . VAL A 1 225 ? -12.803 7.707 87.505 1.00 22.48 261 VAL A O 1
ATOM 1630 N N . ASP A 1 226 ? -13.548 9.821 87.451 1.00 24.12 262 ASP A N 1
ATOM 1631 C CA . ASP A 1 226 ? -14.325 9.621 86.206 1.00 24.56 262 ASP A CA 1
ATOM 1632 C C . ASP A 1 226 ? -13.427 9.145 85.072 1.00 23.47 262 ASP A C 1
ATOM 1633 O O . ASP A 1 226 ? -13.784 8.239 84.319 1.00 23.75 262 ASP A O 1
ATOM 1638 N N . VAL A 1 227 ? -12.239 9.732 84.970 1.00 22.28 263 VAL A N 1
ATOM 1639 C CA . VAL A 1 227 ? -11.301 9.353 83.901 1.00 20.92 263 VAL A CA 1
ATOM 1640 C C . VAL A 1 227 ? -10.863 7.897 84.074 1.00 20.14 263 VAL A C 1
ATOM 1641 O O . VAL A 1 227 ? -10.938 7.128 83.145 1.00 19.64 263 VAL A O 1
ATOM 1645 N N . VAL A 1 228 ? -10.422 7.519 85.282 1.00 19.54 264 VAL A N 1
ATOM 1646 C CA . VAL A 1 228 ? -9.954 6.146 85.508 1.00 18.73 264 VAL A CA 1
ATOM 1647 C C . VAL A 1 228 ? -11.064 5.109 85.327 1.00 19.30 264 VAL A C 1
ATOM 1648 O O . VAL A 1 228 ? -10.798 3.975 84.930 1.00 19.08 264 VAL A O 1
ATOM 1652 N N . ARG A 1 229 ? -12.291 5.511 85.635 1.00 20.04 265 ARG A N 1
ATOM 1653 C CA . ARG A 1 229 ? -13.461 4.642 85.475 1.00 21.25 265 ARG A CA 1
ATOM 1654 C C . ARG A 1 229 ? -13.887 4.528 84.022 1.00 21.47 265 ARG A C 1
ATOM 1655 O O . ARG A 1 229 ? -14.888 3.880 83.731 1.00 22.39 265 ARG A O 1
ATOM 1663 N N . ASN A 1 230 ? -13.118 5.146 83.120 1.00 21.17 266 ASN A N 1
ATOM 1664 C CA . ASN A 1 230 ? -13.370 5.036 81.681 1.00 21.78 266 ASN A CA 1
ATOM 1665 C C . ASN A 1 230 ? -14.645 5.779 81.255 1.00 23.41 266 ASN A C 1
ATOM 1666 O O . ASN A 1 230 ? -15.336 5.352 80.334 1.00 24.81 266 ASN A O 1
ATOM 1671 N N . LEU A 1 231 ? -14.943 6.893 81.916 1.00 24.21 267 LEU A N 1
ATOM 1672 C CA . LEU A 1 231 ? -16.176 7.630 81.651 1.00 26.59 267 LEU A CA 1
ATOM 1673 C C . LEU A 1 231 ? -15.969 8.871 80.805 1.00 27.24 267 LEU A C 1
ATOM 1674 O O . LEU A 1 231 ? -16.935 9.490 80.411 1.00 28.34 267 LEU A O 1
ATOM 1679 N N . VAL A 1 232 ? -14.715 9.200 80.488 1.00 26.35 268 VAL A N 1
ATOM 1680 C CA . VAL A 1 232 ? -14.392 10.504 79.917 1.00 26.96 268 VAL A CA 1
ATOM 1681 C C . VAL A 1 232 ? -13.875 10.292 78.510 1.00 26.83 268 VAL A C 1
ATOM 1682 O O . VAL A 1 232 ? -14.585 10.564 77.539 1.00 27.81 268 VAL A O 1
ATOM 1686 N N . PHE A 1 233 ? -12.648 9.794 78.394 1.00 26.58 269 PHE A N 1
ATOM 1687 C CA . PHE A 1 233 ? -12.165 9.357 77.107 1.00 27.27 269 PHE A CA 1
ATOM 1688 C C . PHE A 1 233 ? -12.109 7.838 77.132 1.00 26.90 269 PHE A C 1
ATOM 1689 O O . PHE A 1 233 ? -11.306 7.256 77.860 1.00 25.45 269 PHE A O 1
ATOM 1697 N N . HIS A 1 234 ? -12.982 7.197 76.367 1.00 27.21 270 HIS A N 1
ATOM 1698 C CA . HIS A 1 234 ? -13.126 5.741 76.426 1.00 27.50 270 HIS A CA 1
ATOM 1699 C C . HIS A 1 234 ? -11.979 4.943 75.806 1.00 26.58 270 HIS A C 1
ATOM 1700 O O . HIS A 1 234 ? -11.572 5.192 74.665 1.00 27.14 270 HIS A O 1
ATOM 1707 N N . LEU A 1 235 ? -11.486 3.953 76.544 1.00 24.52 271 LEU A N 1
ATOM 1708 C CA . LEU A 1 235 ? -10.491 3.031 76.015 1.00 23.24 271 LEU A CA 1
ATOM 1709 C C . LEU A 1 235 ? -10.936 1.616 76.324 1.00 24.06 271 LEU A C 1
ATOM 1710 O O . LEU A 1 235 ? -11.290 1.309 77.479 1.00 24.17 271 LEU A O 1
ATOM 1715 N N . LYS A 1 236 ? -10.946 0.757 75.303 1.00 24.78 272 LYS A N 1
ATOM 1716 C CA . LYS A 1 236 ? -11.396 -0.628 75.470 1.00 26.25 272 LYS A CA 1
ATOM 1717 C C . LYS A 1 236 ? -10.628 -1.291 76.605 1.00 25.69 272 LYS A C 1
ATOM 1718 O O . LYS A 1 236 ? -11.227 -1.964 77.446 1.00 26.07 272 LYS A O 1
ATOM 1724 N N . LYS A 1 237 ? -9.315 -1.090 76.630 1.00 23.15 273 LYS A N 1
ATOM 1725 C CA . LYS A 1 237 ? -8.479 -1.706 77.654 1.00 23.37 273 LYS A CA 1
ATOM 1726 C C . LYS A 1 237 ? -8.416 -0.903 78.964 1.00 22.48 273 LYS A C 1
ATOM 1727 O O . LYS A 1 237 ? -7.837 -1.375 79.940 1.00 22.90 273 LYS A O 1
ATOM 1733 N N . GLY A 1 238 ? -9.017 0.288 78.993 1.00 21.87 274 GLY A N 1
ATOM 1734 C CA . GLY A 1 238 ? -9.168 1.045 80.242 1.00 21.35 274 GLY A CA 1
ATOM 1735 C C . GLY A 1 238 ? -7.946 1.774 80.791 1.00 20.74 274 GLY A C 1
ATOM 1736 O O . GLY A 1 238 ? -6.975 2.048 80.072 1.00 19.50 274 GLY A O 1
ATOM 1737 N N . TYR A 1 239 ? -8.013 2.103 82.077 1.00 20.67 275 TYR A N 1
ATOM 1738 C CA . TYR A 1 239 ? -7.022 2.954 82.719 1.00 20.03 275 TYR A CA 1
ATOM 1739 C C . TYR A 1 239 ? -6.579 2.340 84.007 1.00 20.50 275 TYR A C 1
ATOM 1740 O O . TYR A 1 239 ? -7.297 1.510 84.574 1.00 20.92 275 TYR A O 1
ATOM 1749 N N . MET A 1 240 ? -5.409 2.778 84.484 1.00 19.53 276 MET A N 1
ATOM 1750 C CA . MET A 1 240 ? -4.928 2.475 85.829 1.00 20.21 276 MET A CA 1
ATOM 1751 C C . MET A 1 240 ? -4.380 3.772 86.438 1.00 19.29 276 MET A C 1
ATOM 1752 O O . MET A 1 240 ? -4.032 4.709 85.724 1.00 18.47 276 MET A O 1
ATOM 1757 N N . ILE A 1 241 ? -4.308 3.815 87.767 1.00 19.11 277 ILE A N 1
ATOM 1758 C CA . ILE A 1 241 ? -3.741 4.953 88.472 1.00 19.05 277 ILE A CA 1
ATOM 1759 C C . ILE A 1 241 ? -2.692 4.451 89.466 1.00 18.86 277 ILE A C 1
ATOM 1760 O O . ILE A 1 241 ? -2.862 3.417 90.094 1.00 18.73 277 ILE A O 1
ATOM 1765 N N . VAL A 1 242 ? -1.581 5.161 89.549 1.00 18.84 278 VAL A N 1
ATOM 1766 C CA . VAL A 1 242 ? -0.474 4.717 90.385 1.00 19.53 278 VAL A CA 1
ATOM 1767 C C . VAL A 1 242 ? 0.113 5.922 91.110 1.00 20.33 278 VAL A C 1
ATOM 1768 O O . VAL A 1 242 ? -0.062 7.066 90.673 1.00 20.22 278 VAL A O 1
ATOM 1772 N N . LYS A 1 243 ? 0.778 5.663 92.239 1.00 21.01 279 LYS A N 1
ATOM 1773 C CA . LYS A 1 243 ? 1.500 6.684 92.955 1.00 22.24 279 LYS A CA 1
ATOM 1774 C C . LYS A 1 243 ? 2.912 6.129 93.189 1.00 22.67 279 LYS A C 1
ATOM 1775 O O . LYS A 1 243 ? 3.148 5.369 94.145 1.00 22.61 279 LYS A O 1
ATOM 1781 N N . CYS A 1 244 ? 3.823 6.502 92.288 1.00 22.17 280 CYS A N 1
ATOM 1782 C CA . CYS A 1 244 ? 5.217 6.073 92.331 1.00 23.34 280 CYS A CA 1
ATOM 1783 C C . CYS A 1 244 ? 6.030 7.141 93.042 1.00 24.77 280 CYS A C 1
ATOM 1784 O O . CYS A 1 244 ? 5.470 8.143 93.474 1.00 25.96 280 CYS A O 1
ATOM 1787 N N . ARG A 1 245 ? 7.340 6.922 93.181 1.00 24.96 281 ARG A N 1
ATOM 1788 C CA . ARG A 1 245 ? 8.209 7.886 93.820 1.00 26.44 281 ARG A CA 1
ATOM 1789 C C . ARG A 1 245 ? 8.082 9.242 93.166 1.00 27.19 281 ARG A C 1
ATOM 1790 O O . ARG A 1 245 ? 8.254 9.376 91.950 1.00 27.35 281 ARG A O 1
ATOM 1798 N N . GLY A 1 246 ? 7.819 10.240 94.002 1.00 28.67 282 GLY A N 1
AT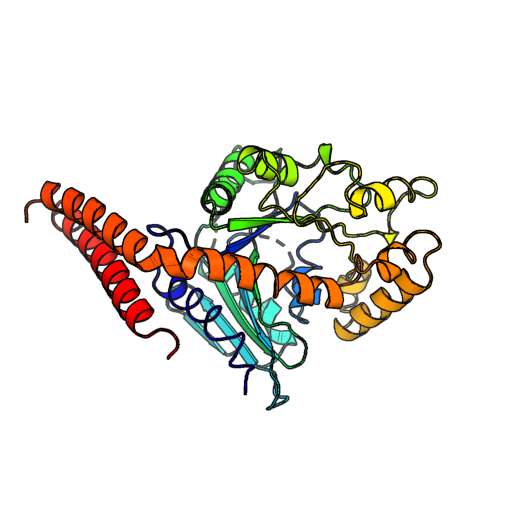OM 1799 C CA . GLY A 1 246 ? 7.928 11.636 93.609 1.00 29.71 282 GLY A CA 1
ATOM 1800 C C . GLY A 1 246 ? 9.387 12.026 93.496 1.00 30.87 282 GLY A C 1
ATOM 1801 O O . GLY A 1 246 ? 10.281 11.221 93.777 1.00 31.31 282 GLY A O 1
ATOM 1802 N N . GLN A 1 247 ? 9.632 13.263 93.085 1.00 31.65 283 GLN A N 1
ATOM 1803 C CA . GLN A 1 247 ? 10.991 13.726 92.856 1.00 34.48 283 GLN A CA 1
ATOM 1804 C C . GLN A 1 247 ? 11.829 13.733 94.138 1.00 35.89 283 GLN A C 1
ATOM 1805 O O . GLN A 1 247 ? 12.990 13.303 94.129 1.00 37.28 283 GLN A O 1
ATOM 1811 N N . GLN A 1 248 ? 11.243 14.212 95.228 1.00 35.82 284 GLN A N 1
ATOM 1812 C CA . GLN A 1 248 ? 11.936 14.254 96.517 1.00 37.18 284 GLN A CA 1
ATOM 1813 C C . GLN A 1 248 ? 12.393 12.853 96.959 1.00 36.04 284 GLN A C 1
ATOM 1814 O O . GLN A 1 248 ? 13.546 12.665 97.369 1.00 37.61 284 GLN A O 1
ATOM 1820 N N . GLU A 1 249 ? 11.484 11.884 96.859 1.00 33.45 285 GLU A N 1
ATOM 1821 C CA . GLU A 1 249 ? 11.766 10.479 97.147 1.00 32.87 285 GLU A CA 1
ATOM 1822 C C . GLU A 1 249 ? 12.841 9.907 96.236 1.00 32.95 285 GLU A C 1
ATOM 1823 O O . GLU A 1 249 ? 13.703 9.152 96.703 1.00 33.90 285 GLU A O 1
ATOM 1829 N N . ILE A 1 250 ? 12.786 10.256 94.948 1.00 32.17 286 ILE A N 1
ATOM 1830 C CA . ILE A 1 250 ? 13.841 9.873 93.988 1.00 33.22 286 ILE A CA 1
ATOM 1831 C C . ILE A 1 250 ? 15.190 10.457 94.427 1.00 35.56 286 ILE A C 1
ATOM 1832 O O . ILE A 1 250 ? 16.197 9.748 94.502 1.00 35.91 286 ILE A O 1
ATOM 1837 N N . GLN A 1 251 ? 15.178 11.734 94.795 1.00 37.93 287 GLN A N 1
ATOM 1838 C CA . GLN A 1 251 ? 16.356 12.410 95.327 1.00 40.50 287 GLN A CA 1
ATOM 1839 C C . GLN A 1 251 ? 16.878 11.831 96.641 1.00 40.76 287 GLN A C 1
ATOM 1840 O O . GLN A 1 251 ? 18.090 11.805 96.862 1.00 42.53 287 GLN A O 1
ATOM 1846 N N . ASP A 1 252 ? 15.976 11.378 97.509 1.00 38.96 288 ASP A N 1
ATOM 1847 C CA . ASP A 1 252 ? 16.372 10.711 98.750 1.00 39.05 288 ASP A CA 1
ATOM 1848 C C . ASP A 1 252 ? 16.747 9.252 98.531 1.00 37.85 288 ASP A C 1
ATOM 1849 O O . ASP A 1 252 ? 17.109 8.556 99.487 1.00 38.86 288 ASP A O 1
ATOM 1854 N N . GLN A 1 253 ? 16.627 8.789 97.288 1.00 35.62 289 GLN A N 1
ATOM 1855 C CA . GLN A 1 253 ? 16.856 7.393 96.940 1.00 34.46 289 GLN A CA 1
ATOM 1856 C C . GLN A 1 253 ? 16.022 6.453 97.830 1.00 33.28 289 GLN A C 1
ATOM 1857 O O . GLN A 1 253 ? 16.518 5.440 98.336 1.00 33.57 289 GLN A O 1
ATOM 1863 N N . LEU A 1 254 ? 14.759 6.826 98.039 1.00 31.30 290 LEU A N 1
ATOM 1864 C CA . LEU A 1 254 ? 13.775 5.954 98.687 1.00 30.37 290 LEU A CA 1
ATOM 1865 C C . LEU A 1 254 ? 13.769 4.623 97.962 1.00 29.66 290 LEU A C 1
ATOM 1866 O O . LEU A 1 254 ? 13.695 4.590 96.729 1.00 28.22 290 LEU A O 1
ATOM 1871 N N . SER A 1 255 ? 13.861 3.524 98.704 1.00 30.49 291 SER A N 1
ATOM 1872 C CA . SER A 1 255 ? 13.926 2.225 98.061 1.00 30.25 291 SER A CA 1
ATOM 1873 C C . SER A 1 255 ? 12.603 1.952 97.356 1.00 28.83 291 SER A C 1
ATOM 1874 O O . SER A 1 255 ? 11.529 2.416 97.779 1.00 28.40 291 SER A O 1
ATOM 1877 N N . LEU A 1 256 ? 12.675 1.200 96.274 1.00 27.95 292 LEU A N 1
ATOM 1878 C CA . LEU A 1 256 ? 11.465 0.972 95.490 1.00 26.84 292 LEU A CA 1
ATOM 1879 C C . LEU A 1 256 ? 10.447 0.110 96.233 1.00 26.83 292 LEU A C 1
ATOM 1880 O O . LEU A 1 256 ? 9.237 0.305 96.086 1.00 25.56 292 LEU A O 1
ATOM 1885 N N . SER A 1 257 ? 10.934 -0.792 97.079 1.00 28.21 293 SER A N 1
ATOM 1886 C CA . SER A 1 257 ? 10.045 -1.607 97.907 1.00 29.23 293 SER A CA 1
ATOM 1887 C C . SER A 1 257 ? 9.253 -0.767 98.911 1.00 29.69 293 SER A C 1
ATOM 1888 O O . SER A 1 257 ? 8.079 -1.049 99.169 1.00 29.85 293 SER A O 1
ATOM 1891 N N . GLU A 1 258 ? 9.903 0.250 99.474 1.00 29.74 294 GLU A N 1
ATOM 1892 C CA . GLU A 1 258 ? 9.266 1.199 100.402 1.00 29.81 294 GLU A CA 1
ATOM 1893 C C . GLU A 1 258 ? 8.260 2.071 99.679 1.00 28.04 294 GLU A C 1
ATOM 1894 O O . GLU A 1 258 ? 7.234 2.424 100.243 1.00 27.66 294 GLU A O 1
ATOM 1900 N N . ALA A 1 259 ? 8.565 2.439 98.435 1.00 26.83 295 ALA A N 1
ATOM 1901 C CA . ALA A 1 259 ? 7.649 3.249 97.654 1.00 26.01 295 ALA A CA 1
ATOM 1902 C C . ALA A 1 259 ? 6.375 2.461 97.354 1.00 26.29 295 ALA A C 1
ATOM 1903 O O . ALA A 1 259 ? 5.284 3.044 97.335 1.00 26.56 295 ALA A O 1
ATOM 1905 N N . LEU A 1 260 ? 6.506 1.149 97.121 1.00 27.24 296 LEU A N 1
ATOM 1906 C CA . LEU A 1 260 ? 5.341 0.271 96.933 1.00 27.81 296 LEU A CA 1
ATOM 1907 C C . LEU A 1 260 ? 4.452 0.297 98.184 1.00 28.95 296 LEU A C 1
ATOM 1908 O O . LEU A 1 260 ? 3.219 0.385 98.092 1.00 28.66 296 LEU A O 1
ATOM 1913 N N . GLN A 1 261 ? 5.090 0.248 99.351 1.00 30.45 297 GLN A N 1
ATOM 1914 C CA . GLN A 1 261 ? 4.378 0.362 100.615 1.00 31.58 297 GLN A CA 1
ATOM 1915 C C . GLN A 1 261 ? 3.667 1.684 100.778 1.00 29.68 297 GLN A C 1
ATOM 1916 O O . GLN A 1 261 ? 2.515 1.717 101.184 1.00 29.76 297 GLN A O 1
ATOM 1922 N N . ARG A 1 262 ? 4.348 2.774 100.461 1.00 28.09 298 ARG A N 1
ATOM 1923 C CA . ARG A 1 262 ? 3.727 4.080 100.508 1.00 27.29 298 ARG A CA 1
ATOM 1924 C C . ARG A 1 262 ? 2.527 4.145 99.581 1.00 25.86 298 ARG A C 1
ATOM 1925 O O . ARG A 1 262 ? 1.497 4.713 99.948 1.00 25.43 298 ARG A O 1
ATOM 1933 N N . GLU A 1 263 ? 2.666 3.551 98.394 1.00 24.66 299 GLU A N 1
ATOM 1934 C CA . GLU A 1 263 ? 1.598 3.590 97.386 1.00 24.16 299 GLU A CA 1
ATOM 1935 C C . GLU A 1 263 ? 0.327 2.966 97.916 1.00 25.13 299 GLU A C 1
ATOM 1936 O O . GLU A 1 263 ? -0.756 3.539 97.763 1.00 25.14 299 GLU A O 1
ATOM 1942 N N . LYS A 1 264 ? 0.483 1.786 98.519 1.00 26.56 300 LYS A N 1
ATOM 1943 C CA . LYS A 1 264 ? -0.611 0.988 99.062 1.00 28.21 300 LYS A CA 1
ATOM 1944 C C . LYS A 1 264 ? -1.390 1.760 100.122 1.00 29.11 300 LYS A C 1
ATOM 1945 O O . LYS A 1 264 ? -2.627 1.810 100.072 1.00 29.31 300 LYS A O 1
ATOM 1951 N N . ILE A 1 265 ? -0.657 2.321 101.092 1.00 29.27 301 ILE A N 1
ATOM 1952 C CA . ILE A 1 265 ? -1.210 3.195 102.125 1.00 29.87 301 ILE A CA 1
ATOM 1953 C C . ILE A 1 265 ? -1.907 4.405 101.501 1.00 28.38 301 ILE A C 1
ATOM 1954 O O . ILE A 1 265 ? -2.984 4.815 101.942 1.00 28.78 301 ILE A O 1
ATOM 1959 N N . PHE A 1 266 ? -1.276 4.989 100.485 1.00 26.56 302 PHE A N 1
ATOM 1960 C CA . PHE A 1 266 ? -1.821 6.175 99.846 1.00 25.35 302 PHE A CA 1
ATOM 1961 C C . PHE A 1 266 ? -3.235 5.915 99.330 1.00 24.77 302 PHE A C 1
ATOM 1962 O O . PHE A 1 266 ? -4.139 6.720 99.557 1.00 24.47 302 PHE A O 1
ATOM 1970 N N . PHE A 1 267 ? -3.389 4.837 98.561 1.00 24.40 303 PHE A N 1
ATOM 1971 C CA . PHE A 1 267 ? -4.696 4.475 98.004 1.00 24.51 303 PHE A CA 1
ATOM 1972 C C . PHE A 1 267 ? -5.703 3.961 99.053 1.00 26.44 303 PHE A C 1
ATOM 1973 O O . PHE A 1 267 ? -6.887 4.311 99.000 1.00 26.44 303 PHE A O 1
ATOM 1981 N N . GLU A 1 268 ? -5.249 3.152 100.009 1.00 28.26 304 GLU A N 1
ATOM 1982 C CA . GLU A 1 268 ? -6.152 2.669 101.067 1.00 30.69 304 GLU A CA 1
ATOM 1983 C C . GLU A 1 268 ? -6.768 3.803 101.906 1.00 31.05 304 GLU A C 1
ATOM 1984 O O . GLU A 1 268 ? -7.867 3.666 102.412 1.00 32.53 304 GLU A O 1
ATOM 1990 N N . ASN A 1 269 ? -6.082 4.933 102.011 1.00 30.35 305 ASN A N 1
ATOM 1991 C CA . ASN A 1 269 ? -6.531 6.025 102.866 1.00 31.32 305 ASN A CA 1
ATOM 1992 C C . ASN A 1 269 ? -7.056 7.244 102.167 1.00 30.26 305 ASN A C 1
ATOM 1993 O O . ASN A 1 269 ? -7.419 8.209 102.820 1.00 30.57 305 ASN A O 1
ATOM 1998 N N . HIS A 1 270 ? -7.092 7.200 100.836 1.00 28.61 306 HIS A N 1
ATOM 1999 C CA . HIS A 1 270 ? -7.529 8.336 100.044 1.00 28.04 306 HIS A CA 1
ATOM 2000 C C . HIS A 1 270 ? -9.058 8.498 99.995 1.00 28.77 306 HIS A C 1
ATOM 2001 O O . HIS A 1 270 ? -9.746 7.548 99.698 1.00 28.53 306 HIS A O 1
ATOM 2008 N N . PRO A 1 271 ? -9.579 9.717 100.254 1.00 29.93 307 PRO A N 1
ATOM 2009 C CA . PRO A 1 271 ? -11.044 9.900 100.357 1.00 31.16 307 PRO A CA 1
ATOM 2010 C C . PRO A 1 271 ? -11.792 9.722 99.046 1.00 30.74 307 PRO A C 1
ATOM 2011 O O . PRO A 1 271 ? -13.016 9.564 99.057 1.00 31.85 307 PRO A O 1
ATOM 2015 N N . TYR A 1 272 ? -11.064 9.757 97.937 1.00 28.88 308 TYR A N 1
ATOM 2016 C CA . TYR A 1 272 ? -11.647 9.595 96.606 1.00 28.84 308 TYR A CA 1
ATOM 2017 C C . TYR A 1 272 ? -11.080 8.401 95.879 1.00 27.49 308 TYR A C 1
ATOM 2018 O O . TYR A 1 272 ? -11.811 7.669 95.188 1.00 27.83 308 TYR A O 1
ATOM 2027 N N . PHE A 1 273 ? -9.773 8.204 96.010 1.00 25.80 309 PHE A N 1
ATOM 2028 C CA . PHE A 1 273 ? -9.138 7.149 95.241 1.00 24.13 309 PHE A CA 1
ATOM 2029 C C . PHE A 1 273 ? -9.195 5.740 95.822 1.00 24.50 309 PHE A C 1
ATOM 2030 O O . PHE A 1 273 ? -8.869 4.805 95.109 1.00 23.45 309 PHE A O 1
ATOM 2038 N N A ARG A 1 274 ? -9.622 5.573 97.084 0.50 25.71 310 ARG A N 1
ATOM 2039 N N B ARG A 1 274 ? -9.620 5.580 97.086 0.50 25.63 310 ARG A N 1
ATOM 2040 C CA A ARG A 1 274 ? -9.797 4.215 97.616 0.50 26.76 310 ARG A CA 1
ATOM 2041 C CA B ARG A 1 274 ? -9.817 4.233 97.643 0.50 26.66 310 ARG A CA 1
ATOM 2042 C C A ARG A 1 274 ? -10.787 3.391 96.792 0.50 26.92 310 ARG A C 1
ATOM 2043 C C B ARG A 1 274 ? -10.790 3.398 96.807 0.50 26.85 310 ARG A C 1
ATOM 2044 O O A ARG A 1 274 ? -10.623 2.177 96.639 0.50 26.93 310 ARG A O 1
ATOM 2045 O O B ARG A 1 274 ? -10.613 2.186 96.654 0.50 26.87 310 ARG A O 1
ATOM 2060 N N . ASP A 1 275 ? -11.815 4.056 96.271 1.00 27.14 311 ASP A N 1
ATOM 2061 C CA . ASP A 1 275 ? -12.810 3.390 95.410 1.00 27.88 311 ASP A CA 1
ATOM 2062 C C . ASP A 1 275 ? -12.125 2.838 94.154 1.00 25.85 311 ASP A C 1
ATOM 2063 O O . ASP A 1 275 ? -12.447 1.744 93.682 1.00 25.58 311 ASP A O 1
ATOM 2068 N N . LEU A 1 276 ? -11.148 3.574 93.632 1.00 24.12 312 LEU A N 1
ATOM 2069 C CA . LEU A 1 276 ? -10.426 3.095 92.460 1.00 22.57 312 LEU A CA 1
ATOM 2070 C C . LEU A 1 276 ? -9.600 1.850 92.809 1.00 22.74 312 LEU A C 1
ATOM 2071 O O . LEU A 1 276 ? -9.559 0.887 92.040 1.00 22.15 312 LEU A O 1
ATOM 2076 N N . LEU A 1 277 ? -8.981 1.853 93.995 1.00 23.12 313 LEU A N 1
ATOM 2077 C CA . LEU A 1 277 ? -8.286 0.658 94.467 1.00 23.90 313 LEU A CA 1
ATOM 2078 C C . LEU A 1 277 ? -9.246 -0.535 94.582 1.00 25.45 313 LEU A C 1
ATOM 2079 O O . LEU A 1 277 ? -8.937 -1.644 94.143 1.00 25.23 313 LEU A O 1
ATOM 2084 N N . GLU A 1 278 ? -10.403 -0.300 95.192 1.00 27.69 314 GLU A N 1
ATOM 2085 C CA . GLU A 1 278 ? -11.405 -1.354 95.413 1.00 29.93 314 GLU A CA 1
ATOM 2086 C C . GLU A 1 278 ? -11.947 -1.899 94.092 1.00 29.12 314 GLU A C 1
ATOM 2087 O O . GLU A 1 278 ? -12.338 -3.058 94.014 1.00 29.67 314 GLU A O 1
ATOM 2093 N N . GLU A 1 279 ? -11.912 -1.068 93.051 1.00 27.62 315 GLU A N 1
ATOM 2094 C CA . GLU A 1 279 ? -12.336 -1.465 91.704 1.00 27.54 315 GLU A CA 1
ATOM 2095 C C . GLU A 1 279 ? -11.206 -2.077 90.850 1.00 26.55 315 GLU A C 1
ATOM 2096 O O . GLU A 1 279 ? -11.384 -2.299 89.654 1.00 26.02 315 GLU A O 1
ATOM 2102 N N . GLY A 1 280 ? -10.038 -2.339 91.444 1.00 26.13 316 GLY A N 1
ATOM 2103 C CA . GLY A 1 280 ? -8.945 -2.976 90.686 1.00 25.43 316 GLY A CA 1
ATOM 2104 C C . GLY A 1 280 ? -8.223 -2.053 89.715 1.00 24.00 316 GLY A C 1
ATOM 2105 O O . GLY A 1 280 ? -7.501 -2.509 88.805 1.00 23.21 316 GLY A O 1
ATOM 2106 N N . LYS A 1 281 ? -8.389 -0.754 89.917 1.00 23.76 317 LYS A N 1
ATOM 2107 C CA . LYS A 1 281 ? -7.854 0.237 89.003 1.00 22.87 317 LYS A CA 1
ATOM 2108 C C . LYS A 1 281 ? -6.605 0.959 89.512 1.00 21.83 317 LYS A C 1
ATOM 2109 O O . LYS A 1 281 ? -6.077 1.847 88.821 1.00 20.28 317 LYS A O 1
ATOM 2115 N N . ALA A 1 282 ? -6.119 0.599 90.713 1.00 21.83 318 ALA A N 1
ATOM 2116 C CA . ALA A 1 282 ? -4.966 1.311 91.302 1.00 21.15 318 ALA A CA 1
ATOM 2117 C C . ALA A 1 282 ? -3.766 0.426 91.642 1.00 21.08 318 ALA A C 1
ATOM 2118 O O . ALA A 1 282 ? -3.914 -0.767 91.861 1.00 21.95 318 ALA A O 1
ATOM 2120 N N . THR A 1 283 ? -2.596 1.058 91.734 1.00 20.65 319 THR A N 1
ATOM 2121 C CA . THR A 1 283 ? -1.336 0.466 92.244 1.00 21.48 319 THR A CA 1
ATOM 2122 C C . THR A 1 283 ? -0.481 -0.263 91.207 1.00 21.21 319 THR A C 1
ATOM 2123 O O . THR A 1 283 ? -0.988 -0.865 90.269 1.00 21.16 319 THR A O 1
ATOM 2127 N N . VAL A 1 284 ? 0.836 -0.180 91.402 1.00 21.48 320 VAL A N 1
ATOM 2128 C CA . VAL A 1 284 ? 1.809 -0.814 90.514 1.00 21.43 320 VAL A CA 1
ATOM 2129 C C . VAL A 1 284 ? 1.631 -2.341 90.419 1.00 22.04 320 VAL A C 1
ATOM 2130 O O . VAL A 1 284 ? 1.660 -2.875 89.311 1.00 21.94 320 VAL A O 1
ATOM 2134 N N . PRO A 1 285 ? 1.453 -3.041 91.553 1.00 23.14 321 PRO A N 1
ATOM 2135 C CA . PRO A 1 285 ? 1.241 -4.489 91.469 1.00 23.93 321 PRO A CA 1
ATOM 2136 C C . PRO A 1 285 ? 0.030 -4.889 90.615 1.00 23.69 321 PRO A C 1
ATOM 2137 O O . PRO A 1 285 ? 0.121 -5.820 89.811 1.00 23.13 321 PRO A O 1
ATOM 2141 N N . SER A 1 286 ? -1.090 -4.188 90.776 1.00 23.42 322 SER A N 1
ATOM 2142 C CA . SER A 1 286 ? -2.248 -4.445 89.917 1.00 23.11 322 SER A CA 1
ATOM 2143 C C . SER A 1 286 ? -1.940 -4.042 88.478 1.00 21.72 322 SER A C 1
ATOM 2144 O O . SER A 1 286 ? -2.378 -4.717 87.550 1.00 21.01 322 SER A O 1
ATOM 2147 N N . LEU A 1 287 ? -1.186 -2.953 88.288 1.00 20.60 323 LEU A N 1
ATOM 2148 C CA . LEU A 1 287 ? -0.816 -2.540 86.939 1.00 19.64 323 LEU A CA 1
ATOM 2149 C C . LEU A 1 287 ? 0.053 -3.618 86.274 1.00 20.15 323 LEU A C 1
ATOM 2150 O O . LEU A 1 287 ? -0.129 -3.922 85.090 1.00 19.73 323 LEU A O 1
ATOM 2155 N N . ALA A 1 288 ? 1.015 -4.158 87.033 1.00 20.69 324 ALA A N 1
ATOM 2156 C CA . ALA A 1 288 ? 1.940 -5.176 86.519 1.00 21.58 324 ALA A CA 1
ATOM 2157 C C . ALA A 1 288 ? 1.137 -6.362 86.006 1.00 22.82 324 ALA A C 1
ATOM 2158 O O . ALA A 1 288 ? 1.390 -6.870 84.909 1.00 22.74 324 ALA A O 1
ATOM 2160 N N . GLU A 1 289 ? 0.159 -6.780 86.801 1.00 24.06 325 GLU A N 1
ATOM 2161 C CA . GLU A 1 289 ? -0.655 -7.926 86.457 1.00 25.89 325 GLU A CA 1
ATOM 2162 C C . GLU A 1 289 ? -1.459 -7.650 85.187 1.00 24.44 325 GLU A C 1
ATOM 2163 O O . GLU A 1 289 ? -1.538 -8.508 84.313 1.00 23.97 325 GLU A O 1
ATOM 2169 N N . LYS A 1 290 ? -2.010 -6.442 85.066 1.00 23.20 326 LYS A N 1
ATOM 2170 C CA . LYS A 1 290 ? -2.768 -6.069 83.877 1.00 22.15 326 LYS A CA 1
ATOM 2171 C C . LYS A 1 290 ? -1.877 -6.053 82.624 1.00 20.36 326 LYS A C 1
ATOM 2172 O O . LYS A 1 290 ? -2.250 -6.594 81.594 1.00 19.84 326 LYS A O 1
ATOM 2178 N N . LEU A 1 291 ? -0.701 -5.432 82.736 1.00 18.59 327 LEU A N 1
ATOM 2179 C CA . LEU A 1 291 ? 0.278 -5.367 81.638 1.00 17.53 327 LEU A CA 1
ATOM 2180 C C . LEU A 1 291 ? 0.765 -6.731 81.175 1.00 17.56 327 LEU A C 1
ATOM 2181 O O . LEU A 1 291 ? 0.842 -6.951 79.980 1.00 18.22 327 LEU A O 1
ATOM 2186 N N . THR A 1 292 ? 1.056 -7.647 82.087 1.00 18.08 328 THR A N 1
ATOM 2187 C CA . THR A 1 292 ? 1.382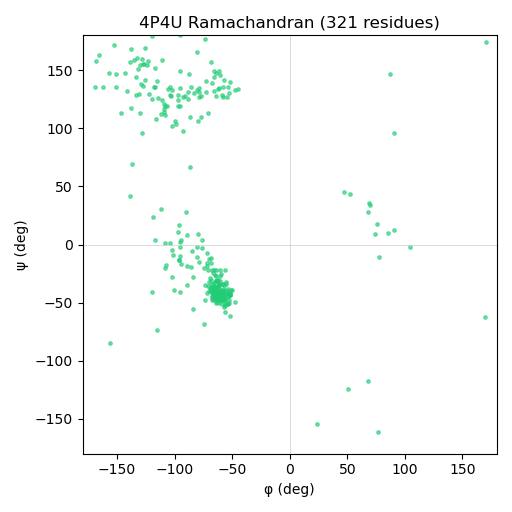 -9.038 81.717 1.00 18.99 328 THR A CA 1
ATOM 2188 C C . THR A 1 292 ? 0.231 -9.689 80.901 1.00 19.47 328 THR A C 1
ATOM 2189 O O . THR A 1 292 ? 0.468 -10.286 79.825 1.00 19.16 328 THR A O 1
ATOM 2193 N N . SER A 1 293 ? -1.000 -9.539 81.406 1.00 19.98 329 SER A N 1
ATOM 2194 C CA A SER A 1 293 ? -2.188 -10.082 80.736 0.50 20.70 329 SER A CA 1
ATOM 2195 C CA B SER A 1 293 ? -2.181 -10.083 80.727 0.50 20.70 329 SER A CA 1
ATOM 2196 C C . SER A 1 293 ? -2.343 -9.460 79.347 1.00 20.02 329 SER A C 1
ATOM 2197 O O . SER A 1 293 ? -2.546 -10.165 78.370 1.00 20.43 329 SER A O 1
ATOM 2202 N N . GLU A 1 294 ? -2.219 -8.138 79.258 1.00 19.65 330 GLU A N 1
ATOM 2203 C CA . GLU A 1 294 ? -2.396 -7.471 77.961 1.00 19.88 330 GLU A CA 1
ATOM 2204 C C . GLU A 1 294 ? -1.334 -7.870 76.942 1.00 19.30 330 GLU A C 1
ATOM 2205 O O . GLU A 1 294 ? -1.643 -8.015 75.751 1.00 19.27 330 GLU A O 1
ATOM 2211 N N . LEU A 1 295 ? -0.093 -8.028 77.409 1.00 18.60 331 LEU A N 1
ATOM 2212 C CA . LEU A 1 295 ? 0.994 -8.448 76.533 1.00 18.62 331 LEU A CA 1
ATOM 2213 C C . LEU A 1 295 ? 0.713 -9.864 76.021 1.00 19.51 331 LEU A C 1
ATOM 2214 O O . LEU A 1 295 ? 0.851 -10.141 74.813 1.00 19.24 331 LEU A O 1
ATOM 2219 N N . ILE A 1 296 ? 0.321 -10.753 76.925 1.00 20.52 332 ILE A N 1
ATOM 2220 C CA . ILE A 1 296 ? 0.056 -12.150 76.551 1.00 21.67 332 ILE A CA 1
ATOM 2221 C C . ILE A 1 296 ? -1.078 -12.208 75.531 1.00 21.49 332 ILE A C 1
ATOM 2222 O O . ILE A 1 296 ? -1.004 -12.944 74.549 1.00 21.54 332 ILE A O 1
ATOM 2227 N N . THR A 1 297 ? -2.109 -11.403 75.759 1.00 20.93 333 THR A N 1
ATOM 2228 C CA . THR A 1 297 ? -3.212 -11.311 74.818 1.00 20.97 333 THR A CA 1
ATOM 2229 C C . THR A 1 297 ? -2.764 -10.812 73.464 1.00 20.19 333 THR A C 1
ATOM 2230 O O . THR A 1 297 ? -3.147 -11.370 72.447 1.00 20.36 333 THR A O 1
ATOM 2234 N N . HIS A 1 298 ? -1.955 -9.758 73.456 1.00 19.06 334 HIS A N 1
ATOM 2235 C CA . HIS A 1 298 ? -1.523 -9.172 72.210 1.00 18.70 334 HIS A CA 1
ATOM 2236 C C . HIS A 1 298 ? -0.548 -10.097 71.445 1.00 18.60 334 HIS A C 1
ATOM 2237 O O . HIS A 1 298 ? -0.619 -10.199 70.200 1.00 18.39 334 HIS A O 1
ATOM 2244 N N . ILE A 1 299 ? 0.326 -10.792 72.176 1.00 17.77 335 ILE A N 1
ATOM 2245 C CA . ILE A 1 299 ? 1.161 -11.811 71.523 1.00 17.81 335 ILE A CA 1
ATOM 2246 C C . ILE A 1 299 ? 0.317 -12.948 70.930 1.00 18.80 335 ILE A C 1
ATOM 2247 O O . ILE A 1 299 ? 0.525 -13.346 69.769 1.00 18.82 335 ILE A O 1
ATOM 2252 N N . SER A 1 300 ? -0.651 -13.441 71.708 1.00 19.17 336 SER A N 1
ATOM 2253 C CA . SER 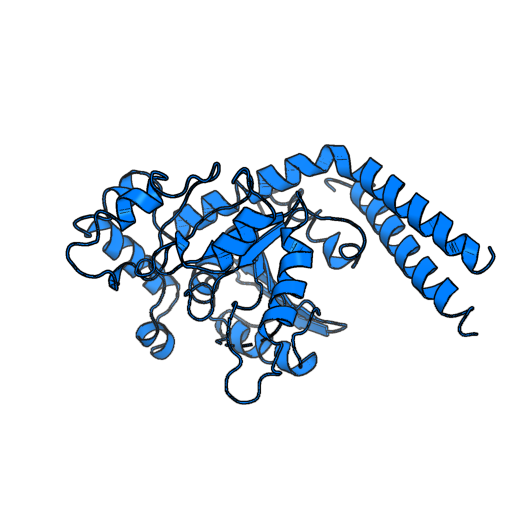A 1 300 ? -1.499 -14.543 71.272 1.00 20.64 336 SER A CA 1
ATOM 2254 C C . SER A 1 300 ? -2.212 -14.188 69.966 1.00 20.91 336 SER A C 1
ATOM 2255 O O . SER A 1 300 ? -2.438 -15.024 69.131 1.00 21.44 336 SER A O 1
ATOM 2258 N N . LYS A 1 301 ? -2.586 -12.931 69.833 1.00 20.98 337 LYS A N 1
ATOM 2259 C CA . LYS A 1 301 ? -3.251 -12.432 68.642 1.00 22.01 337 LYS A CA 1
ATOM 2260 C C . LYS A 1 301 ? -2.369 -12.573 67.411 1.00 21.55 337 LYS A C 1
ATOM 2261 O O . LYS A 1 301 ? -2.869 -12.873 66.320 1.00 22.04 337 LYS A O 1
ATOM 2267 N N . SER A 1 302 ? -1.054 -12.392 67.579 1.00 20.31 338 SER A N 1
ATOM 2268 C CA . SER A 1 302 ? -0.116 -12.499 66.455 1.00 20.01 338 SER A CA 1
ATOM 2269 C C . SER A 1 302 ? 0.311 -13.910 66.146 1.00 20.51 338 SER A C 1
ATOM 2270 O O . SER A 1 302 ? 0.706 -14.189 65.017 1.00 20.50 338 SER A O 1
ATOM 2273 N N . LEU A 1 303 ? 0.314 -14.786 67.152 1.00 20.44 339 LEU A N 1
ATOM 2274 C CA . LEU A 1 303 ? 0.905 -16.126 66.964 1.00 21.15 339 LEU A CA 1
ATOM 2275 C C . LEU A 1 303 ? 0.382 -16.886 65.720 1.00 21.63 339 LEU A C 1
ATOM 2276 O O . LEU A 1 303 ? 1.181 -17.508 65.002 1.00 21.87 339 LEU A O 1
ATOM 2281 N N . PRO A 1 304 ? -0.947 -16.859 65.472 1.00 21.83 340 PRO A N 1
ATOM 2282 C CA . PRO A 1 304 ? -1.469 -17.618 64.318 1.00 23.03 340 PRO A CA 1
ATOM 2283 C C . PRO A 1 304 ? -1.129 -17.000 62.961 1.00 22.79 340 PRO A C 1
ATOM 2284 O O . PRO A 1 304 ? -1.283 -17.666 61.944 1.00 23.62 340 PRO A O 1
ATOM 2288 N N . LEU A 1 305 ? -0.707 -15.735 62.970 1.00 21.86 341 LEU A N 1
ATOM 2289 C CA . LEU A 1 305 ? -0.539 -14.907 61.762 1.00 22.15 341 LEU A CA 1
ATOM 2290 C C . LEU A 1 305 ? 0.920 -14.770 61.336 1.00 21.81 341 LEU A C 1
ATOM 2291 O O . LEU A 1 305 ? 1.223 -14.568 60.147 1.00 22.09 341 LEU A O 1
ATOM 2296 N N . LEU A 1 306 ? 1.815 -14.860 62.314 1.00 21.16 342 LEU A N 1
ATOM 2297 C CA . LEU A 1 306 ? 3.240 -14.615 62.108 1.00 21.15 342 LEU A CA 1
ATOM 2298 C C . LEU A 1 306 ? 3.903 -15.374 60.978 1.00 22.22 342 LEU A C 1
ATOM 2299 O O . LEU A 1 306 ? 4.730 -14.805 60.245 1.00 21.83 342 LEU A O 1
ATOM 2304 N N . GLU A 1 307 ? 3.582 -16.657 60.842 1.00 23.50 343 GLU A N 1
ATOM 2305 C CA . GLU A 1 307 ? 4.217 -17.454 59.817 1.00 25.18 343 GLU A CA 1
ATOM 2306 C C . GLU A 1 307 ? 3.951 -16.894 58.408 1.00 25.40 343 GLU A C 1
ATOM 2307 O O . GLU A 1 307 ? 4.873 -16.788 57.595 1.00 25.44 343 GLU A O 1
ATOM 2313 N N . ASN A 1 308 ? 2.701 -16.534 58.137 1.00 25.50 344 ASN A N 1
ATOM 2314 C CA . ASN A 1 308 ? 2.338 -15.955 56.843 1.00 26.11 344 ASN A CA 1
ATOM 2315 C C . ASN A 1 308 ? 2.908 -14.546 56.659 1.00 25.30 344 ASN A C 1
ATOM 2316 O O . ASN A 1 308 ? 3.253 -14.141 55.525 1.00 25.93 344 ASN A O 1
ATOM 2321 N N . GLN A 1 309 ? 3.019 -13.825 57.766 1.00 23.57 345 GLN A N 1
ATOM 2322 C CA . GLN A 1 309 ? 3.527 -12.460 57.773 1.00 22.79 345 GLN A CA 1
ATOM 2323 C C . GLN A 1 309 ? 5.004 -12.468 57.419 1.00 22.59 345 GLN A C 1
ATOM 2324 O O . GLN A 1 309 ? 5.456 -11.643 56.609 1.00 22.48 345 GLN A O 1
ATOM 2330 N N . ILE A 1 310 ? 5.754 -13.400 58.009 1.00 22.29 346 ILE A N 1
ATOM 2331 C CA . ILE A 1 310 ? 7.164 -13.569 57.656 1.00 22.33 346 ILE A CA 1
ATOM 2332 C C . ILE A 1 310 ? 7.313 -13.931 56.174 1.00 23.91 346 ILE A C 1
ATOM 2333 O O . ILE A 1 310 ? 8.154 -13.363 55.483 1.00 23.45 346 ILE A O 1
ATOM 2338 N N . LYS A 1 311 ? 6.499 -14.876 55.705 1.00 25.57 347 LYS A N 1
ATOM 2339 C CA . LYS A 1 311 ? 6.564 -15.336 54.308 1.00 27.78 347 LYS A CA 1
ATOM 2340 C C . LYS A 1 311 ? 6.321 -14.158 53.346 1.00 28.24 347 LYS A C 1
ATOM 2341 O O . LYS A 1 311 ? 7.081 -13.959 52.387 1.00 28.48 347 LYS A O 1
ATOM 2347 N N . GLU A 1 312 ? 5.268 -13.394 53.627 1.00 28.11 348 GLU A N 1
ATOM 2348 C CA . GLU A 1 312 ? 4.892 -12.191 52.890 1.00 29.64 348 GLU A CA 1
ATOM 2349 C C . GLU A 1 312 ? 6.056 -11.202 52.823 1.00 28.73 348 GLU A C 1
ATOM 2350 O O . GLU A 1 312 ? 6.429 -10.726 51.760 1.00 28.54 348 GLU A O 1
ATOM 2356 N N . THR A 1 313 ? 6.639 -10.911 53.977 1.00 26.86 349 THR A N 1
ATOM 2357 C CA . THR A 1 313 ? 7.713 -9.946 54.047 1.00 26.47 349 THR A CA 1
ATOM 2358 C C . THR A 1 313 ? 8.970 -10.420 53.292 1.00 26.58 349 THR A C 1
ATOM 2359 O O . THR A 1 313 ? 9.575 -9.648 52.536 1.00 26.82 349 THR A O 1
ATOM 2363 N N . HIS A 1 314 ? 9.321 -11.695 53.473 1.00 26.23 350 HIS A N 1
ATOM 2364 C CA . HIS A 1 314 ? 10.453 -12.309 52.798 1.00 27.25 350 HIS A CA 1
ATOM 2365 C C . HIS A 1 314 ? 10.277 -12.264 51.267 1.00 28.75 350 HIS A C 1
ATOM 2366 O O . HIS A 1 314 ? 11.213 -11.928 50.546 1.00 28.87 350 HIS A O 1
ATOM 2373 N N . GLN A 1 315 ? 9.070 -12.574 50.802 1.00 29.81 351 GLN A N 1
ATOM 2374 C CA . GLN A 1 315 ? 8.704 -12.463 49.386 1.00 32.46 351 GLN A CA 1
ATOM 2375 C C . GLN A 1 315 ? 8.927 -11.070 48.804 1.00 32.76 351 GLN A C 1
ATOM 2376 O O . GLN A 1 315 ? 9.638 -10.926 47.812 1.00 33.06 351 GLN A O 1
ATOM 2382 N N . ARG A 1 316 ? 8.283 -10.067 49.408 1.00 32.27 352 ARG A N 1
ATOM 2383 C CA . ARG A 1 316 ? 8.428 -8.683 48.984 1.00 33.78 352 ARG A CA 1
ATOM 2384 C C . ARG A 1 316 ? 9.901 -8.243 48.906 1.00 33.03 352 ARG A C 1
ATOM 2385 O O . ARG A 1 316 ? 10.330 -7.701 47.891 1.00 33.96 352 ARG A O 1
ATOM 2393 N N . ILE A 1 317 ? 10.669 -8.493 49.964 1.00 31.12 353 ILE A N 1
ATOM 2394 C CA . ILE A 1 317 ? 12.094 -8.141 49.974 1.00 30.72 353 ILE A CA 1
ATOM 2395 C C . ILE A 1 317 ? 12.901 -8.945 48.948 1.00 31.79 353 ILE A C 1
ATOM 2396 O O . ILE A 1 317 ? 13.833 -8.415 48.328 1.00 32.57 353 ILE A O 1
ATOM 2401 N N . THR A 1 318 ? 12.535 -10.209 48.737 1.00 31.76 354 THR A N 1
ATOM 2402 C CA . THR A 1 318 ? 13.162 -11.012 47.689 1.00 32.96 354 THR A CA 1
ATOM 2403 C C . THR A 1 318 ? 12.930 -10.386 46.309 1.00 34.61 354 THR A C 1
ATOM 2404 O O . THR A 1 318 ? 13.792 -10.447 45.449 1.00 35.21 354 THR A O 1
ATOM 2408 N N . GLU A 1 319 ? 11.777 -9.764 46.120 1.00 35.35 355 GLU A N 1
ATOM 2409 C CA . GLU A 1 319 ? 11.487 -9.092 44.865 1.00 37.62 355 GLU A CA 1
ATOM 2410 C C . GLU A 1 319 ? 12.386 -7.858 44.700 1.00 37.93 355 GLU A C 1
ATOM 2411 O O . GLU A 1 319 ? 12.867 -7.582 43.602 1.00 39.09 355 GLU A O 1
ATOM 2417 N N . GLU A 1 320 ? 12.621 -7.128 45.792 1.00 37.11 356 GLU A N 1
ATOM 2418 C CA . GLU A 1 320 ? 13.511 -5.951 45.761 1.00 37.81 356 GLU A CA 1
ATOM 2419 C C . GLU A 1 320 ? 14.929 -6.357 45.401 1.00 37.53 356 GLU A C 1
ATOM 2420 O O . GLU A 1 320 ? 15.611 -5.675 44.617 1.00 38.13 356 GLU A O 1
ATOM 2426 N N . LEU A 1 321 ? 15.355 -7.490 45.958 1.00 36.08 357 LEU A N 1
ATOM 2427 C CA . LEU A 1 321 ? 16.675 -8.039 45.687 1.00 36.46 357 LEU A CA 1
ATOM 2428 C C . LEU A 1 321 ? 16.916 -8.246 44.186 1.00 38.36 357 LEU A C 1
ATOM 2429 O O . LEU A 1 321 ? 18.059 -8.095 43.724 1.00 39.32 357 LEU A O 1
ATOM 2434 N N . GLN A 1 322 ? 15.857 -8.567 43.425 1.00 38.72 358 GLN A N 1
ATOM 2435 C CA . GLN A 1 322 ? 16.002 -8.761 41.959 1.00 40.79 358 GLN A CA 1
ATOM 2436 C C . GLN A 1 322 ? 16.510 -7.500 41.254 1.00 42.66 358 GLN A C 1
ATOM 2437 O O . GLN A 1 322 ? 17.180 -7.597 40.233 1.00 43.60 358 GLN A O 1
ATOM 2443 N N . LYS A 1 323 ? 16.163 -6.328 41.789 1.00 43.26 359 LYS A N 1
ATOM 2444 C CA . LYS A 1 323 ? 16.576 -5.041 41.213 1.00 46.58 359 LYS A CA 1
ATOM 2445 C C . LYS A 1 323 ? 18.085 -4.914 41.042 1.00 49.15 359 LYS A C 1
ATOM 2446 O O . LYS A 1 323 ? 18.549 -4.307 40.075 1.00 51.30 359 LYS A O 1
ATOM 2452 N N . TYR A 1 324 ? 18.850 -5.515 41.952 1.00 50.01 360 TYR A N 1
ATOM 2453 C CA . TYR A 1 324 ? 20.320 -5.461 41.879 1.00 52.98 360 TYR A CA 1
ATOM 2454 C C . TYR A 1 324 ? 20.950 -6.655 41.167 1.00 55.48 360 TYR A C 1
ATOM 2455 O O . TYR A 1 324 ? 22.181 -6.769 41.077 1.00 56.07 360 TYR A O 1
ATOM 2464 N N . GLY A 1 325 ? 20.085 -7.528 40.650 1.00 57.39 361 GLY A N 1
ATOM 2465 C CA . GLY A 1 325 ? 20.478 -8.597 39.724 1.00 61.01 361 GLY A CA 1
ATOM 2466 C C . GLY A 1 325 ? 20.850 -9.898 40.409 1.00 61.61 361 GLY A C 1
ATOM 2467 O O . GLY A 1 325 ? 21.998 -10.066 40.838 1.00 64.34 361 GLY A O 1
ATOM 2468 N N . VAL A 1 326 ? 19.889 -10.819 40.509 1.00 59.42 362 VAL A N 1
ATOM 2469 C CA . VAL A 1 326 ? 20.137 -12.129 41.128 1.00 57.93 362 VAL A CA 1
ATOM 2470 C C . VAL A 1 326 ? 20.685 -13.144 40.116 1.00 57.90 362 VAL A C 1
ATOM 2471 O O . VAL A 1 326 ? 20.450 -13.033 38.917 1.00 58.30 362 VAL A O 1
ATOM 2475 N N . SER A 1 335 ? 29.308 -2.182 43.056 1.00 62.46 634 SER A N 1
ATOM 2476 C CA . SER A 1 335 ? 30.091 -1.705 44.189 1.00 62.31 634 SER A CA 1
ATOM 2477 C C . SER A 1 335 ? 29.173 -1.091 45.245 1.00 59.85 634 SER A C 1
ATOM 2478 O O . SER A 1 335 ? 28.997 -1.652 46.340 1.00 58.38 634 SER A O 1
ATOM 2481 N N . ASP A 1 336 ? 28.574 0.053 44.924 1.00 58.75 635 ASP A N 1
ATOM 2482 C CA . ASP A 1 336 ? 27.387 0.485 45.659 1.00 55.74 635 ASP A CA 1
ATOM 2483 C C . ASP A 1 336 ? 26.293 -0.576 45.454 1.00 53.18 635 ASP A C 1
ATOM 2484 O O . ASP A 1 336 ? 25.503 -0.851 46.362 1.00 50.66 635 ASP A O 1
ATOM 2489 N N . THR A 1 337 ? 26.284 -1.172 44.257 1.00 52.72 636 THR A N 1
ATOM 2490 C CA . THR A 1 337 ? 25.410 -2.295 43.910 1.00 51.07 636 THR A CA 1
ATOM 2491 C C . THR A 1 337 ? 25.704 -3.508 44.788 1.00 49.24 636 THR A C 1
ATOM 2492 O O . THR A 1 337 ? 24.780 -4.167 45.263 1.00 47.29 636 THR A O 1
ATOM 2496 N N A SER A 1 338 ? 26.989 -3.797 44.981 0.50 49.75 637 SER A N 1
ATOM 2497 N N B SER A 1 338 ? 26.986 -3.796 45.000 0.50 49.70 637 SER A N 1
ATOM 2498 C CA A SER A 1 338 ? 27.420 -4.900 45.834 0.50 48.46 637 SER A CA 1
ATOM 2499 C CA B SER A 1 338 ? 27.390 -4.919 45.842 0.50 48.38 637 SER A CA 1
ATOM 2500 C C A SER A 1 338 ? 26.859 -4.770 47.251 0.50 46.12 637 SER A C 1
ATOM 2501 C C B SER A 1 338 ? 26.858 -4.778 47.267 0.50 46.08 637 SER A C 1
ATOM 2502 O O A SER A 1 338 ? 26.240 -5.703 47.765 0.50 44.58 637 SER A O 1
ATOM 2503 O O B SER A 1 338 ? 26.255 -5.710 47.802 0.50 44.54 637 SER A O 1
ATOM 2508 N N . ASP A 1 339 ? 27.058 -3.608 47.867 1.00 45.82 638 ASP A N 1
ATOM 2509 C CA . ASP A 1 339 ? 26.565 -3.363 49.224 1.00 44.26 638 ASP A CA 1
ATOM 2510 C C . ASP A 1 339 ? 25.033 -3.397 49.313 1.00 42.57 638 ASP A C 1
ATOM 2511 O O . ASP A 1 339 ? 24.480 -4.003 50.249 1.00 39.93 638 ASP A O 1
ATOM 2516 N N . LYS A 1 340 ? 24.350 -2.799 48.331 1.00 42.97 639 LYS A N 1
ATOM 2517 C CA . LYS A 1 340 ? 22.877 -2.811 48.332 1.00 41.97 639 LYS A CA 1
ATOM 2518 C C . LYS A 1 340 ? 22.352 -4.244 48.296 1.00 41.10 639 LYS A C 1
ATOM 2519 O O . LYS A 1 340 ? 21.445 -4.593 49.047 1.00 39.46 639 LYS A O 1
ATOM 2525 N N . ARG A 1 341 ? 22.955 -5.063 47.434 1.00 42.86 640 ARG A N 1
ATOM 2526 C CA . ARG A 1 341 ? 22.679 -6.493 47.368 1.00 42.74 640 ARG A CA 1
ATOM 2527 C C . ARG A 1 341 ? 22.852 -7.127 48.759 1.00 41.13 640 ARG A C 1
ATOM 2528 O O . ARG A 1 341 ? 21.965 -7.825 49.256 1.00 38.80 640 ARG A O 1
ATOM 2536 N N . LYS A 1 342 ? 23.999 -6.856 49.374 1.00 41.28 641 LYS A N 1
ATOM 2537 C CA . LYS A 1 342 ? 24.373 -7.432 50.663 1.00 40.32 641 LYS A CA 1
ATOM 2538 C C . LYS A 1 342 ? 23.422 -7.082 51.815 1.00 37.95 641 LYS A C 1
ATOM 2539 O O . LYS A 1 342 ? 23.001 -7.979 52.543 1.00 36.94 641 LYS A O 1
ATOM 2545 N N . PHE A 1 343 ? 23.067 -5.804 51.967 1.00 36.93 642 PHE A N 1
ATOM 2546 C CA . PHE A 1 343 ? 22.147 -5.386 53.032 1.00 34.75 642 PHE A CA 1
ATOM 2547 C C . PHE A 1 343 ? 20.750 -5.989 52.881 1.00 32.98 642 PHE A C 1
ATOM 2548 O O . PHE A 1 343 ? 20.073 -6.236 53.877 1.00 30.59 642 PHE A O 1
ATOM 2556 N N . LEU A 1 344 ? 20.324 -6.227 51.638 1.00 33.04 643 LEU A N 1
ATOM 2557 C CA . LEU A 1 344 ? 19.051 -6.908 51.394 1.00 32.09 643 LEU A CA 1
ATOM 2558 C C . LEU A 1 344 ? 19.185 -8.379 51.750 1.00 31.65 643 LEU A C 1
ATOM 2559 O O . LEU A 1 344 ? 18.301 -8.937 52.380 1.00 30.36 643 LEU A O 1
ATOM 2564 N N . LYS A 1 345 ? 20.306 -8.996 51.377 1.00 32.56 644 LYS A N 1
ATOM 2565 C CA . LYS A 1 345 ? 20.577 -10.375 51.791 1.00 33.08 644 LYS A CA 1
ATOM 2566 C C . LYS A 1 345 ? 20.613 -10.521 53.325 1.00 31.90 644 LYS A C 1
ATOM 2567 O O . LYS A 1 345 ? 20.102 -11.485 53.869 1.00 31.13 644 LYS A O 1
ATOM 2573 N N . GLU A 1 346 ? 21.194 -9.542 54.002 1.00 31.94 645 GLU A N 1
ATOM 2574 C CA . GLU A 1 346 ? 21.248 -9.537 55.457 1.00 31.64 645 GLU A CA 1
ATOM 2575 C C . GLU A 1 346 ? 19.850 -9.435 56.097 1.00 29.70 645 GLU A C 1
ATOM 2576 O O . GLU A 1 346 ? 19.568 -10.083 57.112 1.00 29.25 645 GLU A O 1
ATOM 2582 N N . ARG A 1 347 ? 18.973 -8.639 55.493 1.00 28.53 646 ARG A N 1
ATOM 2583 C CA . ARG A 1 347 ? 17.586 -8.563 55.938 1.00 27.02 646 ARG A CA 1
ATOM 2584 C C . ARG A 1 347 ? 16.846 -9.878 55.694 1.00 26.94 646 ARG A C 1
ATOM 2585 O O . ARG A 1 347 ? 16.118 -10.343 56.560 1.00 25.71 646 ARG A O 1
ATOM 2593 N N . LEU A 1 348 ? 17.041 -10.483 54.523 1.00 28.29 647 LEU A N 1
ATOM 2594 C CA . LEU A 1 348 ? 16.421 -11.776 54.209 1.00 28.91 647 LEU A CA 1
ATOM 2595 C C . LEU A 1 348 ? 16.903 -12.896 55.129 1.00 29.43 647 LEU A C 1
ATOM 2596 O O . LEU A 1 348 ? 16.098 -13.701 55.606 1.00 28.94 647 LEU A O 1
ATOM 2601 N N . ALA A 1 349 ? 18.219 -12.957 55.343 1.00 30.57 648 ALA A N 1
ATOM 2602 C CA . ALA A 1 349 ? 18.789 -13.878 56.326 1.00 31.57 648 ALA A CA 1
ATOM 2603 C C . ALA A 1 349 ? 18.132 -13.729 57.712 1.00 30.68 648 ALA A C 1
ATOM 2604 O O . ALA A 1 349 ? 17.799 -14.735 58.336 1.00 30.56 648 ALA A O 1
ATOM 2606 N N . ARG A 1 350 ? 17.908 -12.491 58.166 1.00 30.58 649 ARG A N 1
ATOM 2607 C CA . ARG A 1 350 ? 17.243 -12.255 59.448 1.00 29.96 649 ARG A CA 1
ATOM 2608 C C . ARG A 1 350 ? 15.802 -12.775 59.472 1.00 28.58 649 ARG A C 1
ATOM 2609 O O . ARG A 1 350 ? 15.371 -13.360 60.459 1.00 27.79 649 ARG A O 1
ATOM 2617 N N . LEU A 1 351 ? 15.062 -12.580 58.387 1.00 27.35 650 LEU A N 1
ATOM 2618 C CA . LEU A 1 351 ? 13.710 -13.142 58.312 1.00 26.57 650 LEU A CA 1
ATOM 2619 C C . LEU A 1 351 ? 13.730 -14.671 58.252 1.00 27.02 650 LEU A C 1
ATOM 2620 O O . LEU A 1 351 ? 12.827 -15.314 58.767 1.00 26.88 650 LEU A O 1
ATOM 2625 N N . THR A 1 352 ? 14.744 -15.252 57.614 1.00 27.85 651 THR A N 1
ATOM 2626 C CA . THR A 1 352 ? 14.902 -16.707 57.630 1.00 28.88 651 THR A CA 1
ATOM 2627 C C . THR A 1 352 ? 15.140 -17.201 59.069 1.00 28.82 651 THR A C 1
ATOM 2628 O O . THR A 1 352 ? 14.457 -18.120 59.526 1.00 28.85 651 THR A O 1
ATOM 2632 N N . GLN A 1 353 ? 16.076 -16.568 59.778 1.00 28.17 652 GLN A N 1
ATOM 2633 C CA . GLN A 1 353 ? 16.265 -16.841 61.212 1.00 28.01 652 GLN A CA 1
ATOM 2634 C C . GLN A 1 353 ? 14.949 -16.727 61.980 1.00 26.35 652 GLN A C 1
ATOM 2635 O O . GLN A 1 353 ? 14.673 -17.555 62.856 1.00 26.00 652 GLN A O 1
ATOM 2641 N N . ALA A 1 354 ? 14.146 -15.706 61.661 1.00 24.71 653 ALA A N 1
ATOM 2642 C CA . ALA A 1 354 ? 12.841 -15.531 62.319 1.00 23.82 653 ALA A CA 1
ATOM 2643 C C . ALA A 1 354 ? 11.890 -16.693 62.037 1.00 24.58 653 ALA A C 1
ATOM 2644 O O . ALA A 1 354 ? 11.240 -17.200 62.948 1.00 24.13 653 ALA A O 1
ATOM 2646 N N . ARG A 1 355 ? 11.805 -17.097 60.778 1.00 25.66 654 ARG A N 1
ATOM 2647 C CA . ARG A 1 355 ? 11.038 -18.270 60.384 1.00 27.71 654 ARG A CA 1
ATOM 2648 C C . ARG A 1 355 ? 11.512 -19.522 61.147 1.00 28.52 654 ARG A C 1
ATOM 2649 O O . ARG A 1 355 ? 10.709 -20.245 61.730 1.00 28.55 654 ARG A O 1
ATOM 2657 N N . ARG A 1 356 ? 12.818 -19.762 61.177 1.00 29.52 655 ARG A N 1
ATOM 2658 C CA . ARG A 1 356 ? 13.338 -20.942 61.893 1.00 31.29 655 ARG A CA 1
ATOM 2659 C C . ARG A 1 356 ? 12.980 -20.895 63.372 1.00 29.90 655 ARG A C 1
ATOM 2660 O O . ARG A 1 356 ? 12.624 -21.898 63.972 1.00 30.37 655 ARG A O 1
ATOM 2668 N N . ARG A 1 357 ? 13.049 -19.704 63.940 1.00 28.34 656 ARG A N 1
ATOM 2669 C CA . ARG A 1 357 ? 12.891 -19.532 65.378 1.00 27.49 656 ARG A CA 1
ATOM 2670 C C . ARG A 1 357 ? 11.421 -19.708 65.728 1.00 26.44 656 ARG A C 1
ATOM 2671 O O . ARG A 1 357 ? 11.090 -20.290 66.757 1.00 26.80 656 ARG A O 1
ATOM 2679 N N . LEU A 1 358 ? 10.531 -19.266 64.838 1.00 25.13 657 LEU A N 1
ATOM 2680 C CA . LEU A 1 358 ? 9.109 -19.509 65.011 1.00 24.44 657 LEU A CA 1
ATOM 2681 C C . LEU A 1 358 ? 8.788 -20.984 64.904 1.00 25.56 657 LEU A C 1
ATOM 2682 O O . LEU A 1 358 ? 7.998 -21.490 65.698 1.00 25.67 657 LEU A O 1
ATOM 2687 N N . ALA A 1 359 ? 9.414 -21.661 63.936 1.00 26.06 658 ALA A N 1
ATOM 2688 C CA . ALA A 1 359 ? 9.271 -23.107 63.755 1.00 27.65 658 ALA A CA 1
ATOM 2689 C C . ALA A 1 359 ? 9.638 -23.922 65.005 1.00 28.48 658 ALA A C 1
ATOM 2690 O O . ALA A 1 359 ? 9.210 -25.066 65.145 1.00 29.86 658 ALA A O 1
ATOM 2692 N N . GLN A 1 360 ? 10.433 -23.334 65.900 1.00 27.72 659 GLN A N 1
ATOM 2693 C CA . GLN A 1 360 ? 10.848 -23.987 67.142 1.00 28.52 659 GLN A CA 1
ATOM 2694 C C . GLN A 1 360 ? 9.844 -23.822 68.288 1.00 27.94 659 GLN A C 1
ATOM 2695 O O . GLN A 1 360 ? 9.902 -24.554 69.275 1.00 28.42 659 GLN A O 1
ATOM 2701 N N . PHE A 1 361 ? 8.957 -22.832 68.175 1.00 26.42 660 PHE A N 1
ATOM 2702 C CA . PHE A 1 361 ? 8.011 -22.498 69.243 1.00 26.14 660 PHE A CA 1
ATOM 2703 C C . PHE A 1 361 ? 7.195 -23.729 69.679 1.00 27.93 660 PHE A C 1
ATOM 2704 O O . PHE A 1 361 ? 6.712 -24.462 68.827 1.00 28.58 660 PHE A O 1
ATOM 2712 N N . PRO A 1 362 ? 7.029 -23.946 71.006 1.00 28.86 661 PRO A N 1
ATOM 2713 C CA . PRO A 1 362 ? 7.472 -23.095 72.120 1.00 28.42 661 PRO A CA 1
ATOM 2714 C C . PRO A 1 362 ? 8.821 -23.506 72.752 1.00 29.85 661 PRO A C 1
ATOM 2715 O O . PRO A 1 362 ? 9.119 -23.085 73.873 1.00 29.77 661 PRO A O 1
ATOM 2719 N N . GLY A 1 363 ? 9.608 -24.328 72.062 1.00 31.44 662 GLY A N 1
ATOM 2720 C CA . GLY A 1 363 ? 10.856 -24.835 72.635 1.00 33.69 662 GLY A CA 1
ATOM 2721 C C . GLY A 1 363 ? 12.067 -23.951 72.386 1.00 33.34 662 GLY A C 1
ATOM 2722 O O . GLY A 1 363 ? 13.190 -24.449 72.434 1.00 35.02 662 GLY A O 1
#

Secondary structure (DSSP, 8-state):
---TTTHHHHHHHHHHHHHTGGGTS---EEEEEEBTTSSHHHHHHHHHTS-------EEEEEEE-SS----EEEEEETTEEEEE-SGGGHHHHHHHHHHHH-----PPEEEEEEETTS-SEEEEE-PPB-SS--TTS-TTHHHHHHHHHHHHHTSTTEEEEEEEETTS-GGG-HHHHHHHHH-TT-SSEEEEEE-GGGPPTT-HHHHHHHHTTSSS--TT-EEE-----HHHHHTT--HHHHHHHHHHHHHT-TTTHHHHHTT-BSHHHHHHHHHHHHHHHHHHHTTTHHHHHHHHHHHHHHHHHTT---HHHHHHHHHHHHHHHHHHHHHHHHTTT-

Sequence (338 aa):
QYEEKVRPCCIDLIDSSLRALGVEQDLALPAIAVIGDQSSGKSSSVLEALSGVALPRRCPLVLKLKKLVNEDKWRGKVSYQDYEIEISDASEVEKEINKKAQNAIAGISHELITLEISSRDVPDLTLIDLPGITRVAVGNQPADIGYKIKTLIKKYIQRQETISLVVVPSNNVDDIATTEALSMAQEVDPEGDRTIGIILTKPDLVDKGTEDDKVVDVVRNLVFHLKKGYMIVKCRGQQEIQDQLSLSEALQREKIFFENHPYFRRDLLEEGKATVPSLAEKLTSSELITHISKSLPLLENQIKETHQRITEELQKYGVSDTSSDKRKFLKERLARLTQARRRLAQFPG

B-factor: mean 30.23, std 12.91, range [8.28, 96.01]

InterPro domains:
  IPR000375 Dynamin stalk domain [PF01031] (259-546)
  IPR001401 Dynamin, GTPase domain [SM00053] (46-289)
  IPR001401 Dynamin, GTPase domain [cd08771] (68-340)
  IPR003130 Dynamin GTPase effector [PF02212] (571-660)
  IPR003130 Dynamin GTPase effector [SM00302] (569-660)
  IPR019762 Dynamin, GTPase region, conserved site [PS00410] (95-104)
  IPR020850 GTPase effector domain [PS51388] (574-662)
  IPR022812 Dynamin [PR00195] (70-88)
  IPR022812 Dynamin [PR00195] (94-111)
  IPR022812 Dynamin [PR00195] (168-185)
  IPR022812 Dynamin [PR00195] (218-236)
  IPR022812 Dynamin [PR00195] (237-253)
  IPR022812 Dynamin [PR00195] (262-281)
  IPR022812 Dynamin [PTHR11566] (49-658)
  IPR027417 P-loop containing nucleoside tri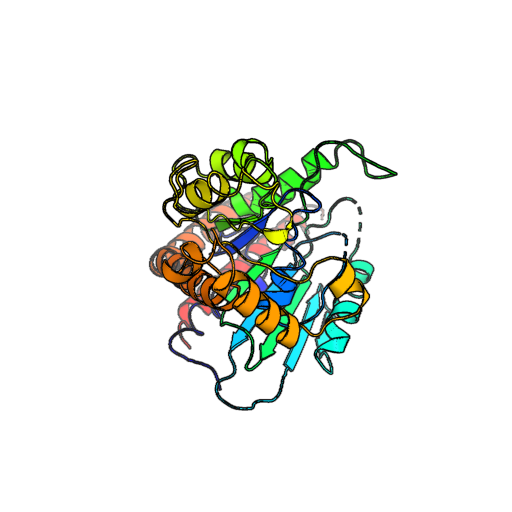phosphate hydrolase [G3DSA:3.40.50.300] (59-355)
  IPR027417 P-loop containing nucleoside triphosphate hydrolase [SSF52540] (47-351)
  IPR030381 Dynamin-type guanine nucleotide-binding (G) domain [PS51718] (67-340)
  IPR045063 Dynamin, N-terminal [PF00350] (73-248)

GO terms:
  GO:0140374 antiviral innate immune response (P, IEP)
  GO:0070106 interleukin-27-mediated signaling pathway (P, IEP)
  GO:0048471 perinuclear region of cytoplasm (C, IDA)
  GO:0005737 cytoplasm (C, IDA)
  GO:0045071 negative regulation of viral genome replication (P, IDA)
  GO:0005634 nucleus (C, EXP)
  GO:0005737 cytoplasm (C, EXP)
  GO:0005789 endoplasmic reticulum membrane (C, EXP)
  GO:0034340 response to type I interferon (P, TAS)
  GO:0045087 innate immune response (P, TAS)
  GO:0009615 response to virus (P, IMP)
  GO:0005515 protein binding (F, IPI)
  GO:0005525 GTP binding (F, TAS)
  GO:0006915 apoptotic process (P, TAS)
  GO:0006952 defense response (P, TAS)
  GO:0007165 signal transduction (P, TAS)
  GO:0005829 cytosol (C, TAS)
  GO:0042802 identical protein binding (F, IPI)
  GO:0031965 nuclear membrane (C, IDA)
  GO:0005829 cytosol (C, IDA)